Protein AF-A0A1N7MZX7-F1 (afdb_monomer_lite)

Radius of gyration: 22.66 Å; chains: 1; bounding box: 54×64×47 Å

pLDDT: mean 81.97, std 23.62, range [27.03, 98.56]

Sequence (224 aa):
MIFNLLKIRLFYECRGIAMVRSVTSNGRKVMWRCLNVVCLSIYINMISAVNILFNELKHHRASILRLAQQATEASVAGSVKVLGNSQMDVYYGLLDVPVLFEEVVAQLPVNSERDYLHWLAEGEGYRKIILSDASQWILLRGIEPGQYVHLHPARYSPHSMRMKATTLKTAIACLVCLPGVAAPSLEQLNAIRNTLLDLSPVKDIAQCHHLWKVIDLLRKEVGC

Structure (mmCIF, N/CA/C/O backbone):
data_AF-A0A1N7MZX7-F1
#
_entry.id   AF-A0A1N7MZX7-F1
#
loop_
_atom_site.group_PDB
_atom_site.id
_atom_site.type_symbol
_atom_site.label_atom_id
_atom_site.label_alt_id
_atom_site.label_comp_id
_atom_site.label_asym_id
_atom_site.label_entity_id
_atom_site.label_seq_id
_atom_site.pdbx_PDB_ins_code
_atom_site.Cartn_x
_atom_site.Cartn_y
_atom_site.Cartn_z
_atom_site.occupancy
_atom_site.B_iso_or_equiv
_atom_site.auth_seq_id
_atom_site.auth_comp_id
_atom_site.auth_asym_id
_atom_site.auth_atom_id
_atom_site.pdbx_PDB_model_num
ATOM 1 N N . MET A 1 1 ? 32.573 -49.760 -6.433 1.00 36.44 1 MET A N 1
ATOM 2 C CA . MET A 1 1 ? 32.590 -48.814 -5.295 1.00 36.44 1 MET A CA 1
ATOM 3 C C . MET A 1 1 ? 31.166 -48.301 -5.129 1.00 36.44 1 MET A C 1
ATOM 5 O O . MET A 1 1 ? 30.611 -47.792 -6.090 1.00 36.44 1 MET A O 1
ATOM 9 N N . ILE A 1 2 ? 30.535 -48.600 -3.998 1.00 30.47 2 ILE A N 1
ATOM 10 C CA . ILE A 1 2 ? 29.086 -48.535 -3.754 1.00 30.47 2 ILE A CA 1
ATOM 11 C C . ILE A 1 2 ? 28.808 -47.510 -2.624 1.00 30.47 2 ILE A C 1
ATOM 13 O O . ILE A 1 2 ? 29.585 -47.469 -1.674 1.00 30.47 2 ILE A O 1
ATOM 17 N N . PHE A 1 3 ? 27.681 -46.775 -2.736 1.00 28.12 3 PHE A N 1
ATOM 18 C CA . PHE A 1 3 ? 27.036 -45.807 -1.802 1.00 28.12 3 PHE A CA 1
ATOM 19 C C . PHE A 1 3 ? 27.764 -44.453 -1.581 1.00 28.12 3 PHE A C 1
ATOM 21 O O . PHE A 1 3 ? 28.975 -44.416 -1.448 1.00 28.12 3 PHE A O 1
ATOM 28 N N . ASN A 1 4 ? 27.128 -43.269 -1.547 1.00 27.03 4 ASN A N 1
ATOM 29 C CA . ASN A 1 4 ? 25.802 -42.886 -1.041 1.00 27.03 4 ASN A CA 1
ATOM 30 C C . ASN A 1 4 ? 25.246 -41.623 -1.747 1.00 27.03 4 ASN A C 1
ATOM 32 O O . ASN A 1 4 ? 25.887 -40.575 -1.739 1.00 27.03 4 ASN A O 1
ATOM 36 N N . LEU A 1 5 ? 24.007 -41.691 -2.246 1.00 31.97 5 LEU A N 1
ATOM 37 C CA . LEU A 1 5 ? 23.155 -40.524 -2.505 1.00 31.97 5 LEU A CA 1
ATOM 38 C C . LEU A 1 5 ? 22.351 -40.243 -1.231 1.00 31.97 5 LEU A C 1
ATOM 40 O O . LEU A 1 5 ? 21.491 -41.037 -0.845 1.00 31.97 5 LEU A O 1
ATOM 44 N N . LEU A 1 6 ? 22.624 -39.118 -0.574 1.00 29.80 6 LEU A N 1
ATOM 45 C CA . LEU A 1 6 ? 21.839 -38.656 0.565 1.00 29.80 6 LEU A CA 1
ATOM 46 C C . LEU A 1 6 ? 20.485 -38.132 0.049 1.00 29.80 6 LEU A C 1
ATOM 48 O O . LEU A 1 6 ? 20.382 -37.003 -0.424 1.00 29.80 6 LEU A O 1
ATOM 52 N N . LYS A 1 7 ? 19.431 -38.957 0.107 1.00 30.20 7 LYS A N 1
ATOM 53 C CA . LYS A 1 7 ? 18.051 -38.499 -0.118 1.00 30.20 7 LYS A CA 1
ATOM 54 C C . LYS A 1 7 ? 17.597 -37.677 1.088 1.00 30.20 7 LYS A C 1
ATOM 56 O O . LYS A 1 7 ? 17.258 -38.236 2.128 1.00 30.20 7 LYS A O 1
ATOM 61 N N . ILE A 1 8 ? 17.558 -36.357 0.936 1.00 35.09 8 ILE A N 1
ATOM 62 C CA . ILE A 1 8 ? 16.887 -35.458 1.879 1.00 35.09 8 ILE A CA 1
ATOM 63 C C . ILE A 1 8 ? 15.413 -35.386 1.467 1.00 35.09 8 ILE A C 1
ATOM 65 O O . ILE A 1 8 ? 15.088 -34.926 0.376 1.00 35.09 8 ILE A O 1
ATOM 69 N N . ARG A 1 9 ? 14.514 -35.874 2.327 1.00 30.95 9 ARG A N 1
ATOM 70 C CA . ARG A 1 9 ? 13.060 -35.708 2.187 1.00 30.95 9 ARG A CA 1
ATOM 71 C C . ARG A 1 9 ? 12.638 -34.610 3.162 1.00 30.95 9 ARG A C 1
ATOM 73 O O . ARG A 1 9 ? 12.728 -34.811 4.370 1.00 30.95 9 ARG A O 1
ATOM 80 N N . LEU A 1 10 ? 12.233 -33.452 2.648 1.00 33.34 10 LEU A N 1
ATOM 81 C CA . LEU A 1 10 ? 11.638 -32.388 3.456 1.00 33.34 10 LEU A CA 1
ATOM 82 C C . LEU A 1 10 ? 10.153 -32.705 3.658 1.00 33.34 10 LEU A C 1
ATOM 84 O O . LEU A 1 10 ? 9.430 -32.926 2.689 1.00 33.34 10 LEU A O 1
ATOM 88 N N . PHE A 1 11 ? 9.719 -32.756 4.914 1.00 32.09 11 PHE A N 1
ATOM 89 C CA . PHE A 1 11 ? 8.307 -32.769 5.290 1.00 32.09 11 PHE A CA 1
ATOM 90 C C . PHE A 1 11 ? 7.914 -31.346 5.689 1.00 32.09 11 PHE A C 1
ATOM 92 O O . PHE A 1 11 ? 8.568 -30.746 6.542 1.00 32.09 11 PHE A O 1
ATOM 99 N N . TYR A 1 12 ? 6.859 -30.817 5.073 1.00 29.45 12 TYR A N 1
ATOM 100 C CA . TYR A 1 12 ? 6.234 -29.562 5.474 1.00 29.45 12 TYR A CA 1
ATOM 101 C C . TYR A 1 12 ? 4.940 -29.891 6.216 1.00 29.45 12 TYR A C 1
ATOM 103 O O . TYR A 1 12 ? 3.977 -30.343 5.605 1.00 29.45 12 TYR A O 1
ATOM 111 N N . GLU A 1 13 ? 4.916 -29.661 7.527 1.00 31.33 13 GLU A N 1
ATOM 112 C CA . GLU A 1 13 ? 3.674 -29.533 8.289 1.00 31.33 13 GLU A CA 1
ATOM 113 C C . GLU A 1 13 ? 3.509 -28.069 8.706 1.00 31.33 13 GLU A C 1
ATOM 115 O O . GLU A 1 13 ? 4.435 -27.430 9.217 1.00 31.33 13 GLU A O 1
ATOM 120 N N . CYS A 1 14 ? 2.317 -27.523 8.453 1.00 36.03 14 CYS A N 1
ATOM 121 C CA . CYS A 1 14 ? 1.905 -26.178 8.836 1.00 36.03 14 CYS A CA 1
ATOM 122 C C . CYS A 1 14 ? 1.897 -26.026 10.362 1.00 36.03 14 CYS A C 1
ATOM 124 O O . CYS A 1 14 ? 0.864 -26.209 10.996 1.00 36.03 14 CYS A O 1
ATOM 126 N N . ARG A 1 15 ? 3.058 -25.695 10.935 1.00 39.94 15 ARG A N 1
ATOM 127 C CA . ARG A 1 15 ? 3.277 -25.018 12.228 1.00 39.94 15 ARG A CA 1
ATOM 128 C C . ARG A 1 15 ? 4.771 -24.688 12.370 1.00 39.94 15 ARG A C 1
ATOM 130 O O . ARG A 1 15 ? 5.473 -25.217 13.218 1.00 39.94 15 ARG A O 1
ATOM 137 N N . GLY A 1 16 ? 5.264 -23.816 11.492 1.00 42.00 16 GLY A N 1
ATOM 138 C CA . GLY A 1 16 ? 6.380 -22.897 11.766 1.00 42.00 16 GLY A CA 1
ATOM 139 C C . GLY A 1 16 ? 7.758 -23.426 12.196 1.00 42.00 16 GLY A C 1
ATOM 140 O O . GLY A 1 16 ? 8.590 -22.593 12.537 1.00 42.00 16 GLY A O 1
ATOM 141 N N . ILE A 1 17 ? 8.051 -24.732 12.197 1.00 40.78 17 ILE A N 1
ATOM 142 C CA . ILE A 1 17 ? 9.392 -25.254 12.523 1.00 40.78 17 ILE A CA 1
ATOM 143 C C . ILE A 1 17 ? 9.702 -26.467 11.638 1.00 40.78 17 ILE A C 1
ATOM 145 O O . ILE A 1 17 ? 9.146 -27.545 11.828 1.00 40.78 17 ILE A O 1
ATOM 149 N N . ALA A 1 18 ? 10.631 -26.316 10.691 1.00 43.81 18 ALA A N 1
ATOM 150 C CA . ALA A 1 18 ? 11.211 -27.452 9.981 1.00 43.81 18 ALA A CA 1
ATOM 151 C C . ALA A 1 18 ? 12.360 -28.033 10.819 1.00 43.81 18 ALA A C 1
ATOM 153 O O . ALA A 1 18 ? 13.386 -27.380 11.014 1.00 43.81 18 ALA A O 1
ATOM 154 N N . MET A 1 19 ? 12.200 -29.258 11.324 1.00 38.69 19 MET A N 1
ATOM 155 C CA . MET A 1 19 ? 13.283 -29.975 12.000 1.00 38.69 19 MET A CA 1
ATOM 156 C C . MET A 1 19 ? 13.974 -30.932 11.027 1.00 38.69 19 MET A C 1
ATOM 158 O O . MET A 1 19 ? 13.359 -31.865 10.516 1.00 38.69 19 MET A O 1
ATOM 162 N N . VAL A 1 20 ? 15.271 -30.728 10.788 1.00 44.59 20 VAL A N 1
ATOM 163 C CA . VAL A 1 20 ? 16.092 -31.659 10.002 1.00 44.59 20 VAL A CA 1
ATOM 164 C C . VAL A 1 20 ? 16.753 -32.657 10.946 1.00 44.59 20 VAL A C 1
ATOM 166 O O . VAL A 1 20 ? 17.465 -32.281 11.875 1.00 44.59 20 VAL A O 1
ATOM 169 N N . ARG A 1 21 ? 16.535 -33.949 10.694 1.00 41.94 21 ARG A N 1
ATOM 170 C CA . ARG A 1 21 ? 17.157 -35.043 11.443 1.00 41.94 21 ARG A CA 1
ATOM 171 C C . ARG A 1 21 ? 18.440 -35.458 10.726 1.00 41.94 21 ARG A C 1
ATOM 173 O O . ARG A 1 21 ? 18.366 -36.092 9.678 1.00 41.94 21 ARG A O 1
ATOM 180 N N . SER A 1 22 ? 19.611 -35.124 11.266 1.00 47.62 22 SER A N 1
ATOM 181 C CA . SER A 1 22 ? 20.852 -35.778 10.836 1.00 47.62 22 SER A CA 1
ATOM 182 C C . SER A 1 22 ? 21.074 -37.033 11.680 1.00 47.62 22 SER A C 1
ATOM 184 O O . SER A 1 22 ? 20.974 -37.011 12.907 1.00 47.62 22 SER A O 1
ATOM 186 N N . VAL A 1 23 ? 21.318 -38.158 11.012 1.00 43.97 23 VAL A N 1
ATOM 187 C CA . VAL A 1 23 ? 21.681 -39.424 11.655 1.00 43.97 23 VAL A CA 1
ATOM 188 C C . VAL A 1 23 ? 23.178 -39.598 11.458 1.00 43.97 23 VAL A C 1
ATOM 190 O O . VAL A 1 23 ? 23.640 -39.700 10.325 1.00 43.97 23 VAL A O 1
ATOM 193 N N . THR A 1 24 ? 23.945 -39.613 12.545 1.00 49.38 24 THR A N 1
ATOM 194 C CA . THR A 1 24 ? 25.340 -40.066 12.508 1.00 49.38 24 THR A CA 1
ATOM 195 C C . THR A 1 24 ? 25.395 -41.538 12.907 1.00 49.38 24 THR A C 1
ATOM 197 O O . THR A 1 24 ? 24.627 -42.002 13.750 1.00 49.38 24 THR A O 1
ATOM 200 N N . SER A 1 25 ? 26.295 -42.296 12.286 1.00 46.47 25 SER A N 1
ATOM 201 C CA . SER A 1 25 ? 26.350 -43.762 12.363 1.00 46.47 25 SER A CA 1
ATOM 202 C C . SER A 1 25 ? 26.799 -44.344 13.713 1.00 46.47 25 SER A C 1
ATOM 204 O O . SER A 1 25 ? 26.865 -45.559 13.834 1.00 46.47 25 SER A O 1
ATOM 206 N N . ASN A 1 26 ? 27.088 -43.525 14.735 1.00 48.75 26 ASN A N 1
ATOM 207 C CA . ASN A 1 26 ? 27.760 -43.970 15.969 1.00 48.75 26 ASN A CA 1
ATOM 208 C C . ASN A 1 26 ? 26.998 -43.684 17.282 1.00 48.75 26 ASN A C 1
ATOM 210 O O . ASN A 1 26 ? 27.609 -43.473 18.329 1.00 48.75 26 ASN A O 1
ATOM 214 N N . GLY A 1 27 ? 25.662 -43.711 17.265 1.00 47.62 27 GLY A N 1
ATOM 215 C CA . GLY A 1 27 ? 24.866 -44.000 18.471 1.00 47.62 27 GLY A CA 1
ATOM 216 C C . GLY A 1 27 ? 25.013 -43.055 19.679 1.00 47.62 27 GLY A C 1
ATOM 217 O O . GLY A 1 27 ? 24.770 -43.486 20.804 1.00 47.62 27 GLY A O 1
ATOM 218 N N . ARG A 1 28 ? 25.375 -41.774 19.502 1.00 44.78 28 ARG A N 1
ATOM 219 C CA . ARG A 1 28 ? 25.369 -40.776 20.596 1.00 44.78 28 ARG A CA 1
ATOM 220 C C . ARG A 1 28 ? 24.475 -39.573 20.285 1.00 44.78 28 ARG A C 1
ATOM 222 O O . ARG A 1 28 ? 24.400 -39.133 19.145 1.00 44.78 28 ARG A O 1
ATOM 229 N N . LYS A 1 29 ? 23.806 -39.099 21.349 1.00 38.50 29 LYS A N 1
ATOM 230 C CA . LYS A 1 29 ? 22.842 -37.984 21.493 1.00 38.50 29 LYS A CA 1
ATOM 231 C C . LYS A 1 29 ? 22.589 -37.110 20.251 1.00 38.50 29 LYS A C 1
ATOM 233 O O . LYS A 1 29 ? 23.460 -36.382 19.789 1.00 38.50 29 LYS A O 1
ATOM 238 N N . VAL A 1 30 ? 21.323 -37.105 19.823 1.00 43.41 30 VAL A N 1
ATOM 239 C CA . VAL A 1 30 ? 20.756 -36.204 18.809 1.00 43.41 30 VAL A CA 1
ATOM 240 C C . VAL A 1 30 ? 20.669 -34.789 19.384 1.00 43.41 30 VAL A C 1
ATOM 242 O O . VAL A 1 30 ? 19.945 -34.551 20.348 1.00 43.41 30 VAL A O 1
ATOM 245 N N . MET A 1 31 ? 21.414 -33.852 18.800 1.00 37.56 31 MET A N 1
ATOM 246 C CA . MET A 1 31 ? 21.296 -32.425 19.094 1.00 37.56 31 MET A CA 1
ATOM 247 C C . MET A 1 31 ? 20.317 -31.806 18.096 1.00 37.56 31 MET A C 1
ATOM 249 O O . MET A 1 31 ? 20.606 -31.733 16.903 1.00 37.56 31 MET A O 1
ATOM 253 N N . TRP A 1 32 ? 19.163 -31.353 18.579 1.00 40.94 32 TRP A N 1
ATOM 254 C CA . TRP A 1 32 ? 18.253 -30.529 17.789 1.00 40.94 32 TRP A CA 1
ATOM 255 C C . TRP A 1 32 ? 18.857 -29.127 17.681 1.00 40.94 32 TRP A C 1
ATOM 257 O O . TRP A 1 32 ? 18.984 -28.425 18.683 1.00 40.94 32 TRP A O 1
ATOM 267 N N . ARG A 1 33 ? 19.277 -28.721 16.481 1.00 42.41 33 ARG A N 1
ATOM 268 C CA . ARG A 1 33 ? 19.655 -27.331 16.205 1.00 42.41 33 ARG A CA 1
ATOM 269 C C . ARG A 1 33 ? 18.478 -26.631 15.536 1.00 42.41 33 ARG A C 1
ATOM 271 O O . ARG A 1 33 ? 18.098 -26.995 14.427 1.00 42.41 33 ARG A O 1
ATOM 278 N N . CYS A 1 34 ? 17.935 -25.610 16.194 1.00 38.94 34 CYS A N 1
ATOM 279 C CA . CYS A 1 34 ? 17.052 -24.644 15.552 1.00 38.94 34 CYS A CA 1
ATOM 280 C C . CYS A 1 34 ? 17.860 -23.855 14.515 1.00 38.94 34 CYS A C 1
ATOM 282 O O . CYS A 1 34 ? 18.618 -22.954 14.868 1.00 38.94 34 CYS A O 1
ATOM 284 N N . LEU A 1 35 ? 17.700 -24.185 13.235 1.00 40.81 35 LEU A N 1
ATOM 285 C CA . LEU A 1 35 ? 18.103 -23.319 12.126 1.00 40.81 35 LEU A CA 1
ATOM 286 C C . LEU A 1 35 ? 17.031 -22.239 11.946 1.00 40.81 35 LEU A C 1
ATOM 288 O O . LEU A 1 35 ? 16.258 -22.257 10.996 1.00 40.81 35 LEU A O 1
ATOM 292 N N . ASN A 1 36 ? 16.965 -21.299 12.885 1.00 51.16 36 ASN A N 1
ATOM 293 C CA . ASN A 1 36 ? 16.304 -20.025 12.634 1.00 51.16 36 ASN A CA 1
ATOM 294 C C . ASN A 1 36 ? 17.359 -19.049 12.109 1.00 51.16 36 ASN A C 1
ATOM 296 O O . ASN A 1 36 ? 18.475 -19.038 12.617 1.00 51.16 36 ASN A O 1
ATOM 300 N N . VAL A 1 37 ? 16.975 -18.240 11.115 1.00 45.12 37 VAL A N 1
ATOM 301 C CA . VAL A 1 37 ? 17.664 -17.055 10.544 1.00 45.12 37 VAL A CA 1
ATOM 302 C C . VAL A 1 37 ? 18.165 -17.185 9.092 1.00 45.12 37 VAL A C 1
ATOM 304 O O . VAL A 1 37 ? 18.085 -16.200 8.363 1.00 45.12 37 VAL A O 1
ATOM 307 N N . VAL A 1 38 ? 18.561 -18.355 8.574 1.00 41.88 38 VAL A N 1
ATOM 308 C CA . VAL A 1 38 ? 19.157 -18.396 7.210 1.00 41.88 38 VAL A CA 1
ATOM 309 C C . VAL A 1 38 ? 18.112 -18.352 6.078 1.00 41.88 38 VAL A C 1
ATOM 311 O O . VAL A 1 38 ? 18.336 -17.703 5.062 1.00 41.88 38 VAL A O 1
ATOM 314 N N . CYS A 1 39 ? 16.930 -18.955 6.254 1.00 39.31 39 CYS A N 1
ATOM 315 C CA . CYS A 1 39 ? 15.918 -19.014 5.184 1.00 39.31 39 CYS A CA 1
ATOM 316 C C . CYS A 1 39 ? 15.217 -17.660 4.935 1.00 39.31 39 CYS A C 1
ATOM 318 O O . CYS A 1 39 ? 14.953 -17.300 3.791 1.00 39.31 39 CYS A O 1
ATOM 320 N N . LEU A 1 40 ? 14.991 -16.860 5.988 1.00 36.03 40 LEU A N 1
ATOM 321 C CA . LEU A 1 40 ? 14.401 -15.519 5.854 1.00 36.03 40 LEU A CA 1
ATOM 322 C C . LEU A 1 40 ? 15.370 -14.536 5.177 1.00 36.03 40 LEU A C 1
ATOM 324 O O . LEU A 1 40 ? 14.956 -13.734 4.349 1.00 36.03 40 LEU A O 1
ATOM 328 N N . SER A 1 41 ? 16.665 -14.623 5.500 1.00 31.38 41 SER A N 1
ATOM 329 C CA . SER A 1 41 ? 17.705 -13.768 4.914 1.00 31.38 41 SER A CA 1
ATOM 330 C C . SER A 1 41 ? 17.915 -14.037 3.420 1.00 31.38 41 SER A C 1
ATOM 332 O O . SER A 1 41 ? 18.167 -13.095 2.673 1.00 31.38 41 SER A O 1
ATOM 334 N N . ILE A 1 42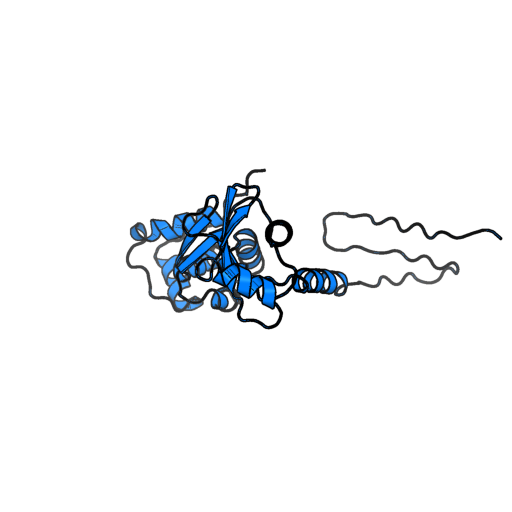 ? 17.762 -15.285 2.963 1.00 39.88 42 ILE A N 1
ATOM 335 C CA . ILE A 1 42 ? 17.848 -15.630 1.536 1.00 39.88 42 ILE A CA 1
ATOM 336 C C . ILE A 1 42 ? 16.613 -15.120 0.777 1.00 39.88 42 ILE A C 1
ATOM 338 O O . ILE A 1 42 ? 16.772 -14.537 -0.289 1.00 39.88 42 ILE A O 1
ATOM 342 N N . TYR A 1 43 ? 15.405 -15.240 1.341 1.00 42.50 43 TYR A N 1
ATOM 343 C CA . TYR A 1 43 ? 14.176 -14.730 0.708 1.00 42.50 43 TYR A CA 1
ATOM 344 C C . TYR A 1 43 ? 14.135 -13.191 0.638 1.00 42.50 43 TYR A C 1
ATOM 346 O O . TYR A 1 43 ? 13.724 -12.626 -0.372 1.00 42.50 43 TYR A O 1
ATOM 354 N N . ILE A 1 44 ? 14.625 -12.504 1.677 1.00 44.31 44 ILE A N 1
ATOM 355 C CA . ILE A 1 44 ? 14.758 -11.037 1.696 1.00 44.31 44 ILE A CA 1
ATOM 356 C C . ILE A 1 44 ? 15.841 -10.567 0.703 1.00 44.31 44 ILE A C 1
ATOM 358 O O . ILE A 1 44 ? 15.642 -9.570 0.013 1.00 44.31 44 ILE A O 1
ATOM 362 N N . ASN A 1 45 ? 16.950 -11.306 0.559 1.00 39.38 45 ASN A N 1
ATOM 363 C CA . ASN A 1 45 ? 17.989 -10.988 -0.432 1.00 39.38 45 ASN A CA 1
ATOM 364 C C . ASN A 1 45 ? 17.578 -11.303 -1.882 1.00 39.38 45 ASN A C 1
ATOM 366 O O . ASN A 1 45 ? 18.057 -10.634 -2.791 1.00 39.38 45 ASN A O 1
ATOM 370 N N . MET A 1 46 ? 16.688 -12.273 -2.126 1.00 43.16 46 MET A N 1
ATOM 371 C CA . MET A 1 46 ? 16.226 -12.585 -3.488 1.00 43.16 46 MET A CA 1
ATOM 372 C C . MET A 1 46 ? 15.267 -11.518 -4.037 1.00 43.16 46 MET A C 1
ATOM 374 O O . MET A 1 46 ? 15.319 -11.209 -5.221 1.00 43.16 46 MET A O 1
ATOM 378 N N . ILE A 1 47 ? 14.456 -10.890 -3.177 1.00 46.75 47 ILE A N 1
ATOM 379 C CA . ILE A 1 47 ? 13.573 -9.772 -3.564 1.00 46.75 47 ILE A CA 1
ATOM 380 C C . ILE A 1 47 ? 14.376 -8.466 -3.737 1.00 46.75 47 ILE A C 1
ATOM 382 O O . ILE A 1 47 ? 14.049 -7.648 -4.592 1.00 46.75 47 ILE A O 1
ATOM 386 N N . SER A 1 48 ? 15.490 -8.311 -3.011 1.00 47.09 48 SER A N 1
ATOM 387 C CA . SER A 1 48 ? 16.462 -7.217 -3.193 1.00 47.09 48 SER A CA 1
ATOM 388 C C . SER A 1 48 ? 17.236 -7.276 -4.521 1.00 47.09 48 SER A C 1
ATOM 390 O O . SER A 1 48 ? 17.932 -6.317 -4.850 1.00 47.09 48 SER A O 1
ATOM 392 N N . ALA A 1 49 ? 17.165 -8.385 -5.265 1.00 54.88 49 ALA A N 1
ATOM 393 C CA . ALA A 1 49 ? 17.852 -8.534 -6.549 1.00 54.88 49 ALA A CA 1
ATOM 394 C C . ALA A 1 49 ? 17.069 -7.927 -7.727 1.00 54.88 49 ALA A C 1
ATOM 396 O O . ALA A 1 49 ? 17.593 -7.850 -8.838 1.00 54.88 49 ALA A O 1
ATOM 397 N N . VAL A 1 50 ? 15.825 -7.497 -7.496 1.00 73.88 50 VAL A N 1
ATOM 398 C CA . VAL A 1 50 ? 15.005 -6.844 -8.511 1.00 73.88 50 VAL A CA 1
ATOM 399 C C . VAL A 1 50 ? 15.246 -5.338 -8.440 1.00 73.88 50 VAL A C 1
ATOM 401 O O . VAL A 1 50 ? 15.176 -4.730 -7.375 1.00 73.88 50 VAL A O 1
ATOM 404 N N . ASN A 1 51 ? 15.498 -4.722 -9.591 1.00 92.00 51 ASN A N 1
ATOM 405 C CA . ASN A 1 51 ? 15.712 -3.283 -9.795 1.00 92.00 51 ASN A CA 1
ATOM 406 C C . ASN A 1 51 ? 14.477 -2.401 -9.485 1.00 92.00 51 ASN A C 1
ATOM 408 O O . ASN A 1 51 ? 14.389 -1.271 -9.970 1.00 92.00 51 ASN A O 1
ATOM 412 N N . ILE A 1 52 ? 13.527 -2.897 -8.689 1.00 95.31 52 ILE A N 1
ATOM 413 C CA . ILE A 1 52 ? 12.254 -2.260 -8.368 1.00 95.31 52 ILE A CA 1
ATOM 414 C C . ILE A 1 52 ? 12.325 -1.579 -7.000 1.00 95.31 52 ILE A C 1
ATOM 416 O O . ILE A 1 52 ? 12.642 -2.194 -5.982 1.00 95.31 52 ILE A O 1
ATOM 420 N N . LEU A 1 53 ? 11.953 -0.302 -6.978 1.00 96.00 53 LEU A N 1
ATOM 421 C CA . LEU A 1 53 ? 11.626 0.455 -5.780 1.00 96.00 53 LEU A CA 1
ATOM 422 C C . LEU A 1 53 ? 10.112 0.361 -5.560 1.00 96.00 53 LEU A C 1
ATOM 424 O O . LEU A 1 53 ? 9.332 0.902 -6.344 1.00 96.00 53 LEU A O 1
ATOM 428 N N . PHE A 1 54 ? 9.685 -0.311 -4.492 1.00 95.88 54 PHE A N 1
ATOM 429 C CA . PHE A 1 54 ? 8.269 -0.482 -4.170 1.00 95.88 54 PHE A CA 1
ATOM 430 C C . PHE A 1 54 ? 8.024 -0.384 -2.666 1.00 95.88 54 PHE A C 1
ATOM 432 O O . PHE A 1 54 ? 8.641 -1.087 -1.868 1.00 95.88 54 PHE A O 1
ATOM 439 N N . ASN A 1 55 ? 7.091 0.479 -2.262 1.00 94.94 55 ASN A N 1
ATOM 440 C CA . ASN A 1 55 ? 6.671 0.573 -0.868 1.00 94.94 55 ASN A CA 1
ATOM 441 C C . ASN A 1 55 ? 5.415 -0.272 -0.641 1.00 94.94 55 ASN A C 1
ATOM 443 O O . ASN A 1 55 ? 4.290 0.215 -0.784 1.00 94.94 55 ASN A O 1
ATOM 447 N N . GLU A 1 56 ? 5.617 -1.529 -0.251 1.00 95.56 56 GLU A N 1
ATOM 448 C CA . GLU A 1 56 ? 4.525 -2.474 -0.006 1.00 95.56 56 GLU A CA 1
ATOM 449 C C . GLU A 1 56 ? 3.497 -1.948 1.000 1.00 95.56 56 GLU A C 1
ATOM 451 O O . GLU A 1 56 ? 2.295 -2.100 0.800 1.00 95.56 56 GLU A O 1
ATOM 456 N N . LEU A 1 57 ? 3.943 -1.280 2.066 1.00 95.31 57 LEU A N 1
ATOM 457 C CA . LEU A 1 57 ? 3.041 -0.776 3.101 1.00 95.31 57 LEU A CA 1
ATOM 458 C C . LEU A 1 57 ? 2.155 0.370 2.603 1.00 95.31 57 LEU A C 1
ATOM 460 O O . LEU A 1 57 ? 1.089 0.602 3.166 1.00 95.31 57 LEU A O 1
ATOM 464 N N . LYS A 1 58 ? 2.558 1.071 1.540 1.00 95.56 58 LYS A N 1
ATOM 465 C CA . LYS A 1 58 ? 1.730 2.103 0.905 1.00 95.56 58 LYS A CA 1
ATOM 466 C C . LYS A 1 58 ? 0.805 1.557 -0.175 1.00 95.56 58 LYS A C 1
ATOM 468 O O . LYS A 1 58 ? -0.203 2.193 -0.468 1.00 95.56 58 LYS A O 1
ATOM 473 N N . HIS A 1 59 ? 1.155 0.431 -0.790 1.00 97.00 59 HIS A N 1
ATOM 474 C CA . HIS A 1 59 ? 0.563 0.047 -2.069 1.00 97.00 59 HIS A CA 1
ATOM 475 C C . HIS A 1 59 ? 0.022 -1.372 -2.128 1.00 97.00 59 HIS A C 1
ATOM 477 O O . HIS A 1 59 ? -0.718 -1.660 -3.056 1.00 97.00 59 HIS A O 1
ATOM 483 N N . HIS A 1 60 ? 0.324 -2.245 -1.170 1.00 97.31 60 HIS A N 1
ATOM 484 C CA . HIS A 1 60 ? -0.053 -3.651 -1.234 1.00 97.31 60 HIS A CA 1
ATOM 485 C C . HIS A 1 60 ? -0.869 -4.072 -0.010 1.00 97.31 60 HIS A C 1
ATOM 487 O O . HIS A 1 60 ? -0.377 -4.133 1.122 1.00 97.31 60 HIS A O 1
ATOM 493 N N . ARG A 1 61 ? -2.144 -4.396 -0.239 1.00 96.69 61 ARG A N 1
ATOM 494 C CA . ARG A 1 61 ? -3.101 -4.733 0.818 1.00 96.69 61 ARG A CA 1
ATOM 495 C C . ARG A 1 61 ? -2.640 -5.889 1.703 1.00 96.69 61 ARG A C 1
ATOM 497 O O . ARG A 1 61 ? -2.766 -5.786 2.922 1.00 96.69 61 ARG A O 1
ATOM 504 N N . ALA A 1 62 ? -2.123 -6.977 1.130 1.00 95.19 62 ALA A N 1
ATOM 505 C CA . ALA A 1 62 ? -1.727 -8.136 1.933 1.00 95.19 62 ALA A CA 1
ATOM 506 C C . ALA A 1 62 ? -0.557 -7.803 2.877 1.00 95.19 62 ALA A C 1
ATOM 508 O O . ALA A 1 62 ? -0.503 -8.303 3.999 1.00 95.19 62 ALA A O 1
ATOM 509 N N . SER A 1 63 ? 0.341 -6.906 2.461 1.00 95.81 63 SER A N 1
ATOM 510 C CA . SER A 1 63 ? 1.466 -6.451 3.285 1.00 95.81 63 SER A CA 1
ATOM 511 C C . SER A 1 63 ? 0.990 -5.540 4.419 1.00 95.81 63 SER A C 1
ATOM 513 O O . SER A 1 63 ? 1.419 -5.701 5.561 1.00 95.81 63 SER A O 1
ATOM 515 N N . ILE A 1 64 ? 0.029 -4.653 4.140 1.00 97.00 64 ILE A N 1
ATOM 516 C CA . ILE A 1 64 ? -0.652 -3.844 5.163 1.00 97.00 64 ILE A CA 1
ATOM 517 C C . ILE A 1 64 ? -1.356 -4.736 6.194 1.00 97.00 64 ILE A C 1
ATOM 519 O O . ILE A 1 64 ? -1.256 -4.502 7.398 1.00 97.00 64 ILE A O 1
ATOM 523 N N . LEU A 1 65 ? -2.057 -5.770 5.731 1.00 95.12 65 LEU A N 1
ATOM 524 C CA . LEU A 1 65 ? -2.731 -6.726 6.603 1.00 95.12 65 LEU A CA 1
ATOM 525 C C . LEU A 1 65 ? -1.760 -7.495 7.491 1.00 95.12 65 LEU A C 1
ATOM 527 O O . LEU A 1 65 ? -1.997 -7.620 8.689 1.00 95.12 65 LEU A O 1
ATOM 531 N N . ARG A 1 66 ? -0.655 -7.973 6.916 1.00 95.00 66 ARG A N 1
ATOM 532 C CA . ARG A 1 66 ? 0.399 -8.656 7.666 1.00 95.00 66 ARG A CA 1
ATOM 533 C C . ARG A 1 66 ? 0.967 -7.753 8.760 1.00 95.00 66 ARG A C 1
ATOM 535 O O . ARG A 1 66 ? 1.134 -8.212 9.885 1.00 95.00 66 ARG A O 1
ATOM 542 N N . LEU A 1 67 ? 1.183 -6.468 8.461 1.00 95.31 67 LEU A N 1
ATOM 543 C CA . LEU A 1 67 ? 1.575 -5.479 9.467 1.00 95.31 67 LEU A CA 1
ATOM 544 C C . LEU A 1 67 ? 0.525 -5.372 10.577 1.00 95.31 67 LEU A C 1
ATOM 546 O O . LEU A 1 67 ? 0.889 -5.437 11.745 1.00 95.31 67 LEU A O 1
ATOM 550 N N . ALA A 1 68 ? -0.761 -5.252 10.239 1.00 95.12 68 ALA A N 1
ATOM 551 C CA . ALA A 1 68 ? -1.829 -5.169 11.239 1.00 95.12 68 ALA A CA 1
ATOM 552 C C . ALA A 1 68 ? -1.928 -6.435 12.112 1.00 95.12 68 ALA A C 1
ATOM 554 O O . ALA A 1 68 ? -2.211 -6.337 13.298 1.00 95.12 68 ALA A O 1
ATOM 555 N N . GLN A 1 69 ? -1.661 -7.618 11.554 1.00 93.81 69 GLN A N 1
ATOM 556 C CA . GLN A 1 69 ? -1.674 -8.889 12.289 1.00 93.81 69 GLN A CA 1
ATOM 557 C C . GLN A 1 69 ? -0.460 -9.072 13.214 1.00 93.81 69 GLN A C 1
ATOM 559 O O . GLN A 1 69 ? -0.538 -9.816 14.187 1.00 93.81 69 GLN A O 1
ATOM 564 N N . GLN A 1 70 ? 0.670 -8.439 12.891 1.00 95.06 70 GLN A N 1
ATOM 565 C CA . GLN A 1 70 ? 1.923 -8.554 13.647 1.00 95.06 70 GLN A CA 1
ATOM 566 C C . GLN A 1 70 ? 2.131 -7.407 14.641 1.00 95.06 70 GLN A C 1
ATOM 568 O O . GLN A 1 70 ? 2.898 -7.546 15.594 1.00 95.06 70 GLN A O 1
ATOM 573 N N . ALA A 1 71 ? 1.490 -6.264 14.405 1.00 96.25 71 ALA A N 1
ATOM 574 C CA . ALA A 1 71 ? 1.570 -5.111 15.280 1.00 96.25 71 ALA A CA 1
ATOM 575 C C . ALA A 1 71 ? 0.815 -5.356 16.593 1.00 96.25 71 ALA A C 1
ATOM 577 O O . ALA A 1 71 ? -0.190 -6.061 16.651 1.00 96.25 71 ALA A O 1
ATOM 578 N N . THR A 1 72 ? 1.299 -4.718 17.650 1.00 96.81 72 THR A N 1
ATOM 579 C CA . THR A 1 72 ? 0.618 -4.621 18.938 1.00 96.81 72 THR A CA 1
ATOM 580 C C . THR A 1 72 ? 0.166 -3.183 19.139 1.00 96.81 72 THR A C 1
ATOM 582 O O . THR A 1 72 ? 0.634 -2.274 18.448 1.00 96.81 72 THR A O 1
ATOM 585 N N . GLU A 1 73 ? -0.705 -2.945 20.117 1.00 95.50 73 GLU A N 1
ATOM 586 C CA . GLU A 1 73 ? -1.092 -1.582 20.502 1.00 95.50 73 GLU A CA 1
ATOM 587 C C . GLU A 1 73 ? 0.135 -0.700 20.796 1.00 95.50 73 GLU A C 1
ATOM 589 O O . GLU A 1 73 ? 0.191 0.450 20.371 1.00 95.50 73 GLU A O 1
ATOM 594 N N . ALA A 1 74 ? 1.172 -1.267 21.421 1.00 96.12 74 ALA A N 1
ATOM 595 C CA . ALA A 1 74 ? 2.405 -0.548 21.729 1.00 96.12 74 ALA A CA 1
ATOM 596 C C . ALA A 1 74 ? 3.274 -0.231 20.494 1.00 96.12 74 ALA A C 1
ATOM 598 O O . ALA A 1 74 ? 4.023 0.744 20.514 1.00 96.12 74 ALA A O 1
ATOM 599 N N . SER A 1 75 ? 3.220 -1.040 19.428 1.00 97.00 75 SER A N 1
ATOM 600 C CA . SER A 1 75 ? 4.104 -0.878 18.262 1.00 97.00 75 SER A CA 1
ATOM 601 C C . SER A 1 75 ? 3.443 -0.200 17.061 1.00 97.00 75 SER A C 1
ATOM 603 O O . SER A 1 75 ? 4.144 0.411 16.248 1.00 97.00 75 SER A O 1
ATOM 605 N N . VAL A 1 76 ? 2.110 -0.250 16.953 1.00 97.25 76 VAL A N 1
ATOM 606 C CA . VAL A 1 76 ? 1.390 0.157 15.738 1.00 97.25 76 VAL A CA 1
ATOM 607 C C . VAL A 1 76 ? 1.650 1.610 15.341 1.00 97.25 76 VAL A C 1
ATOM 609 O O . VAL A 1 76 ? 1.841 1.880 14.156 1.00 97.25 76 VAL A O 1
ATOM 612 N N . ALA A 1 77 ? 1.751 2.536 16.301 1.00 96.81 77 ALA A N 1
ATOM 613 C CA . ALA A 1 77 ? 2.044 3.945 16.026 1.00 96.81 77 ALA A CA 1
ATOM 614 C C . ALA A 1 77 ? 3.376 4.127 15.276 1.00 96.81 77 ALA A C 1
ATOM 616 O O . ALA A 1 77 ? 3.451 4.858 14.283 1.00 96.81 77 ALA A O 1
ATOM 617 N N . GLY A 1 78 ? 4.417 3.411 15.712 1.00 96.44 78 GLY A N 1
ATOM 618 C CA . GLY A 1 78 ? 5.719 3.400 15.050 1.00 96.44 78 GLY A CA 1
ATOM 619 C C . GLY A 1 78 ? 5.652 2.736 13.675 1.00 96.44 78 GLY A C 1
ATOM 620 O O . GLY A 1 78 ? 6.139 3.300 12.692 1.00 96.44 78 GLY A O 1
ATOM 621 N N . SER A 1 79 ? 4.982 1.585 13.586 1.00 95.12 79 SER A N 1
ATOM 622 C CA . SER A 1 79 ? 4.861 0.801 12.351 1.00 95.12 79 SER A CA 1
ATOM 623 C C . SER A 1 79 ? 4.161 1.559 11.220 1.00 95.12 79 SER A C 1
ATOM 625 O O . SER A 1 79 ? 4.563 1.447 10.064 1.00 95.12 79 SER A O 1
ATOM 627 N N . VAL A 1 80 ? 3.146 2.375 11.525 1.00 96.50 80 VAL A N 1
ATOM 628 C CA . VAL A 1 80 ? 2.388 3.112 10.497 1.00 96.50 80 VAL A CA 1
ATOM 629 C C . VAL A 1 80 ? 3.004 4.467 10.124 1.00 96.50 80 VAL A C 1
ATOM 631 O O . VAL A 1 80 ? 2.514 5.137 9.208 1.00 96.50 80 VAL A O 1
ATOM 634 N N . LYS A 1 81 ? 4.097 4.894 10.775 1.00 93.81 81 LYS A N 1
ATOM 635 C CA . LYS A 1 81 ? 4.760 6.182 10.497 1.00 93.81 81 LYS A CA 1
ATOM 636 C C . LYS A 1 81 ? 5.265 6.280 9.052 1.00 93.81 81 LYS A C 1
ATOM 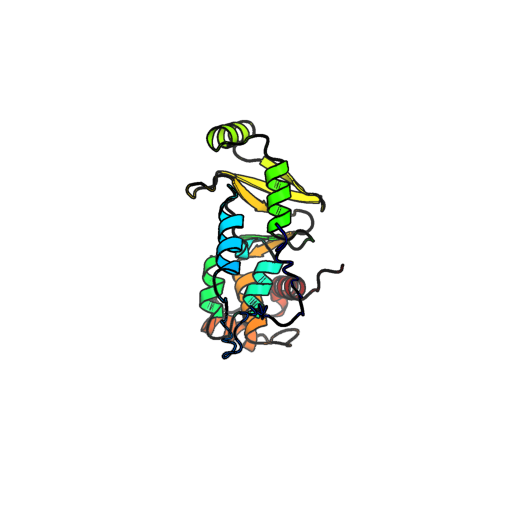638 O O . LYS A 1 81 ? 5.135 7.337 8.431 1.00 93.81 81 LYS A O 1
ATOM 643 N N . VAL A 1 82 ? 5.748 5.166 8.495 1.00 91.06 82 VAL A N 1
ATOM 644 C CA . VAL A 1 82 ? 6.276 5.043 7.118 1.00 91.06 82 VAL A CA 1
ATOM 645 C C . VAL A 1 82 ? 5.261 5.411 6.025 1.00 91.06 82 VAL A C 1
ATOM 647 O O . VAL A 1 82 ? 5.640 5.795 4.917 1.00 91.06 82 VAL A O 1
ATOM 650 N N . LEU A 1 83 ? 3.961 5.370 6.339 1.00 93.75 83 LEU A N 1
ATOM 651 C CA . LEU A 1 83 ? 2.894 5.762 5.417 1.00 93.75 83 LEU A CA 1
ATOM 652 C C . LEU A 1 83 ? 2.917 7.265 5.092 1.00 93.75 83 LEU A C 1
ATOM 654 O O . LEU A 1 83 ? 2.377 7.679 4.066 1.00 93.75 83 LEU A O 1
ATOM 658 N N . GLY A 1 84 ? 3.562 8.089 5.928 1.00 94.00 84 GLY A N 1
ATOM 659 C CA . GLY A 1 84 ? 3.581 9.542 5.760 1.00 94.00 84 GLY A CA 1
ATOM 660 C C . GLY A 1 84 ? 2.178 10.148 5.877 1.00 94.00 84 GLY A C 1
ATOM 661 O O . GLY A 1 84 ? 1.327 9.611 6.583 1.00 94.00 84 GLY A O 1
ATOM 662 N N . ASN A 1 85 ? 1.933 11.277 5.208 1.00 94.38 85 ASN A N 1
ATOM 663 C CA . ASN A 1 85 ? 0.644 11.989 5.267 1.00 94.38 85 ASN A CA 1
ATOM 664 C C . ASN A 1 85 ? -0.031 12.160 3.894 1.00 94.38 85 ASN A C 1
ATOM 666 O O . ASN A 1 85 ? -1.158 12.650 3.814 1.00 94.38 85 ASN A O 1
ATOM 670 N N . SER A 1 86 ? 0.635 11.731 2.821 1.00 94.25 86 SER A N 1
ATOM 671 C CA . SER A 1 86 ? 0.152 11.864 1.446 1.00 94.25 86 SER A CA 1
ATOM 672 C C . SER A 1 86 ? -0.996 10.903 1.132 1.00 94.25 86 SER A C 1
ATOM 674 O O . SER A 1 86 ? -1.268 9.942 1.850 1.00 94.25 86 SER A O 1
ATOM 676 N N . GLN A 1 87 ? -1.692 11.157 0.030 1.00 96.12 87 GLN A N 1
ATOM 677 C CA . GLN A 1 87 ? -2.596 10.168 -0.550 1.00 96.12 87 GLN A CA 1
ATOM 678 C C . GLN A 1 87 ? -1.809 9.062 -1.261 1.00 96.12 87 GLN A C 1
ATOM 680 O O . GLN A 1 87 ? -0.747 9.325 -1.823 1.00 96.12 87 GLN A O 1
ATOM 685 N N . MET A 1 88 ? -2.365 7.855 -1.271 1.00 96.06 88 MET A N 1
ATOM 686 C CA . MET A 1 88 ? -1.796 6.682 -1.931 1.00 96.06 88 MET A CA 1
ATOM 687 C C . MET A 1 88 ? -2.892 5.828 -2.560 1.00 96.06 88 MET A C 1
ATOM 689 O O . MET A 1 88 ? -4.056 5.904 -2.160 1.00 96.06 88 MET A O 1
ATOM 693 N N . ASP A 1 89 ? -2.497 5.015 -3.526 1.00 97.38 89 ASP A N 1
ATOM 694 C CA . ASP A 1 89 ? -3.329 3.991 -4.140 1.00 97.38 89 ASP A CA 1
ATOM 695 C C . ASP A 1 89 ? -2.894 2.635 -3.578 1.00 97.38 89 ASP A C 1
ATOM 697 O O . ASP A 1 89 ? -1.713 2.289 -3.642 1.00 97.38 89 ASP A O 1
ATOM 701 N N . VAL A 1 90 ? -3.835 1.906 -2.978 1.00 97.38 90 VAL A N 1
ATOM 702 C CA . VAL A 1 90 ? -3.609 0.567 -2.421 1.00 97.38 90 VAL A CA 1
ATOM 703 C C . VAL A 1 90 ? -4.193 -0.459 -3.376 1.00 97.38 90 VAL A C 1
ATOM 705 O O . VAL A 1 90 ? -5.400 -0.450 -3.622 1.00 97.38 90 VAL A O 1
ATOM 708 N N . TYR A 1 91 ? -3.344 -1.343 -3.880 1.00 97.81 91 TYR A N 1
ATOM 709 C CA . TYR A 1 91 ? -3.719 -2.524 -4.638 1.00 97.81 91 TYR A CA 1
ATOM 710 C C . TYR A 1 91 ? -4.252 -3.624 -3.711 1.00 97.81 91 TYR A C 1
ATOM 712 O O . TYR A 1 91 ? -3.686 -3.892 -2.647 1.00 97.81 91 TYR A O 1
ATOM 720 N N . TYR A 1 92 ? -5.356 -4.246 -4.117 1.00 96.81 92 TYR A N 1
ATOM 721 C CA . TYR A 1 92 ? -6.077 -5.293 -3.393 1.00 96.81 92 TYR A CA 1
ATOM 722 C C . TYR A 1 92 ? -6.456 -6.495 -4.272 1.00 96.81 92 TYR A C 1
ATOM 724 O O . TYR A 1 92 ? -7.357 -7.246 -3.897 1.00 96.81 92 TYR A O 1
ATOM 732 N N . GLY A 1 93 ? -5.815 -6.653 -5.433 1.00 95.88 93 GLY A N 1
ATOM 733 C CA . GLY A 1 93 ? -6.044 -7.785 -6.333 1.00 95.88 93 GLY A CA 1
ATOM 734 C C . GLY A 1 93 ? -5.362 -9.073 -5.866 1.00 95.88 93 GLY A C 1
ATOM 735 O O . GLY A 1 93 ? -5.011 -9.211 -4.692 1.00 95.88 93 GLY A O 1
ATOM 736 N N . LEU A 1 94 ? -5.231 -10.028 -6.789 1.00 94.56 94 LEU A N 1
ATOM 737 C CA . LEU A 1 94 ? -4.784 -11.396 -6.500 1.00 94.56 94 LEU A CA 1
ATOM 738 C C . LEU A 1 94 ? -3.261 -11.580 -6.527 1.00 94.56 94 LEU A C 1
ATOM 740 O O . LEU A 1 94 ? -2.772 -12.567 -5.983 1.00 94.56 94 LEU A O 1
ATOM 744 N N . LEU A 1 95 ? -2.519 -10.666 -7.154 1.00 96.19 95 LEU A N 1
ATOM 745 C CA . LEU A 1 95 ? -1.073 -10.794 -7.319 1.00 96.19 95 LEU A CA 1
ATOM 746 C C . LEU A 1 95 ? -0.375 -10.489 -5.996 1.00 96.19 95 LEU A C 1
ATOM 748 O O . LEU A 1 95 ? -0.518 -9.396 -5.448 1.00 96.19 95 LEU A O 1
ATOM 752 N N . ASP A 1 96 ? 0.390 -11.444 -5.479 1.00 95.44 96 ASP A N 1
ATOM 753 C CA . ASP A 1 96 ? 1.304 -11.159 -4.383 1.00 95.44 96 ASP A CA 1
ATOM 754 C C . ASP A 1 96 ? 2.546 -10.411 -4.892 1.00 95.44 96 ASP A C 1
ATOM 756 O O . ASP A 1 96 ? 2.779 -10.280 -6.092 1.00 95.44 96 ASP A O 1
ATOM 760 N N . VAL A 1 97 ? 3.344 -9.866 -3.971 1.00 95.12 97 VAL A N 1
ATOM 761 C CA . VAL A 1 97 ? 4.497 -9.025 -4.333 1.00 95.12 97 VAL A CA 1
ATOM 762 C C . VAL A 1 97 ? 5.515 -9.759 -5.222 1.00 95.12 97 VAL A C 1
ATOM 764 O O . VAL A 1 97 ? 5.950 -9.154 -6.201 1.00 95.12 97 VAL A O 1
ATOM 767 N N . PRO A 1 98 ? 5.887 -11.029 -4.953 1.00 95.12 98 PRO A N 1
ATOM 768 C CA . PRO A 1 98 ? 6.751 -11.788 -5.856 1.00 95.12 98 PRO A CA 1
ATOM 769 C C . PRO A 1 98 ? 6.199 -11.908 -7.282 1.00 95.12 98 PRO A C 1
ATOM 771 O O . PRO A 1 98 ? 6.902 -11.530 -8.218 1.00 95.12 98 PRO A O 1
ATOM 774 N N . VAL A 1 99 ? 4.947 -12.350 -7.455 1.00 95.81 99 VAL A N 1
ATOM 775 C CA . VAL A 1 99 ? 4.338 -12.515 -8.789 1.00 95.81 99 VAL A CA 1
ATOM 776 C C . VAL A 1 99 ? 4.215 -11.168 -9.501 1.00 95.81 99 VAL A C 1
ATOM 778 O O . VAL A 1 99 ? 4.536 -11.039 -10.679 1.00 95.81 99 VAL A O 1
ATOM 781 N N . LEU A 1 100 ? 3.824 -10.129 -8.768 1.00 96.62 100 LEU A N 1
ATOM 782 C CA . LEU A 1 100 ? 3.738 -8.763 -9.272 1.00 96.62 100 LEU A CA 1
ATOM 783 C C . LEU A 1 100 ? 5.091 -8.274 -9.810 1.00 96.62 100 LEU A C 1
ATOM 785 O O . LEU A 1 100 ? 5.141 -7.675 -10.882 1.00 96.62 100 LEU A O 1
ATOM 789 N N . PHE A 1 101 ? 6.195 -8.540 -9.108 1.00 96.50 101 PHE A N 1
ATOM 790 C CA . PHE A 1 101 ? 7.532 -8.173 -9.583 1.00 96.50 101 PHE A CA 1
ATOM 791 C C . PHE A 1 101 ? 7.957 -8.986 -10.803 1.00 96.50 101 PHE A C 1
ATOM 793 O O . PHE A 1 101 ? 8.514 -8.407 -11.734 1.00 96.50 101 PHE A O 1
ATOM 800 N N . GLU A 1 102 ? 7.679 -10.290 -10.826 1.00 95.44 102 GLU A N 1
ATOM 801 C CA . GLU A 1 102 ? 7.951 -11.142 -11.988 1.00 95.44 102 GLU A CA 1
ATOM 802 C C . GLU A 1 102 ? 7.245 -10.612 -13.243 1.00 95.44 102 GLU A C 1
ATOM 804 O O . GLU A 1 102 ? 7.883 -10.451 -14.286 1.00 95.44 102 GLU A O 1
ATOM 809 N N . GLU A 1 103 ? 5.962 -10.253 -13.136 1.00 97.12 103 GLU A N 1
ATOM 810 C CA . GLU A 1 103 ? 5.210 -9.699 -14.263 1.00 97.12 103 GLU A CA 1
ATOM 811 C C . GLU A 1 103 ? 5.710 -8.316 -14.697 1.00 97.12 103 GLU A C 1
ATOM 813 O O . GLU A 1 103 ? 5.779 -8.036 -15.895 1.00 97.12 103 GLU A O 1
ATOM 818 N N . VAL A 1 104 ? 6.092 -7.453 -13.749 1.00 96.56 104 VAL A N 1
ATOM 819 C CA . VAL A 1 104 ? 6.676 -6.139 -14.064 1.00 96.56 104 VAL A CA 1
ATOM 820 C C . VAL A 1 104 ? 7.986 -6.313 -14.824 1.00 96.56 104 VAL A C 1
ATOM 822 O O . VAL A 1 104 ? 8.163 -5.695 -15.872 1.00 96.56 104 VAL A O 1
ATOM 825 N N . VAL A 1 105 ? 8.888 -7.165 -14.327 1.00 94.81 105 VAL A N 1
ATOM 826 C CA . VAL A 1 105 ? 10.196 -7.422 -14.948 1.00 94.81 105 VAL A CA 1
ATOM 827 C C . VAL A 1 105 ? 10.032 -8.024 -16.341 1.00 94.81 105 VAL A C 1
ATOM 829 O O . VAL A 1 105 ? 10.719 -7.592 -17.264 1.00 94.81 105 VAL A O 1
ATOM 832 N N . ALA A 1 106 ? 9.093 -8.955 -16.524 1.00 94.50 106 ALA A N 1
ATOM 833 C CA . ALA A 1 106 ? 8.814 -9.566 -17.823 1.00 94.50 106 ALA A CA 1
ATOM 834 C C . ALA A 1 106 ? 8.343 -8.558 -18.890 1.00 94.50 106 ALA A C 1
ATOM 836 O O . ALA A 1 106 ? 8.478 -8.824 -20.084 1.00 94.50 106 ALA A O 1
ATOM 837 N N . GLN A 1 107 ? 7.804 -7.405 -18.478 1.00 95.31 107 GLN A N 1
ATOM 838 C CA . GLN A 1 107 ? 7.369 -6.333 -19.379 1.00 95.31 107 GLN A CA 1
ATOM 839 C C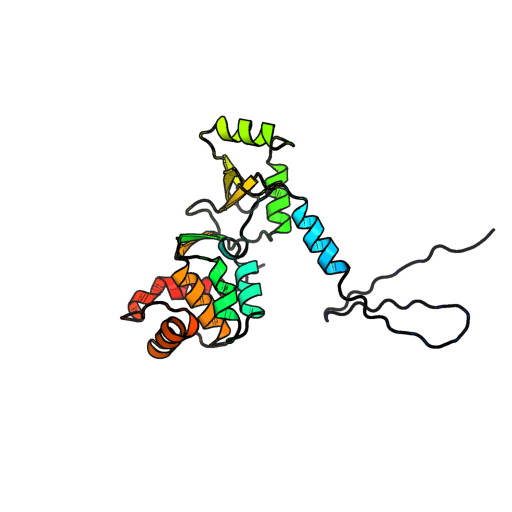 . GLN A 1 107 ? 8.424 -5.237 -19.595 1.00 95.31 107 GLN A C 1
ATOM 841 O O . GLN A 1 107 ? 8.201 -4.335 -20.408 1.00 95.31 107 GLN A O 1
ATOM 846 N N . LEU A 1 108 ? 9.568 -5.279 -18.900 1.00 93.00 108 LEU A N 1
ATOM 847 C CA . LEU A 1 108 ? 10.639 -4.312 -19.126 1.00 93.00 108 LEU A CA 1
ATOM 848 C C . LEU A 1 108 ? 11.361 -4.633 -20.446 1.00 93.00 108 LEU A C 1
ATOM 850 O O . LEU A 1 108 ? 11.881 -5.735 -20.608 1.00 93.00 108 LEU A O 1
ATOM 854 N N . PRO A 1 109 ? 11.478 -3.678 -21.385 1.00 88.12 109 PRO A N 1
ATOM 855 C CA . PRO A 1 109 ? 12.149 -3.921 -22.665 1.00 88.12 109 PRO A CA 1
ATOM 856 C C . PRO A 1 109 ? 13.685 -3.911 -22.565 1.00 88.12 109 PRO A C 1
ATOM 858 O O . PRO A 1 109 ? 14.376 -3.930 -23.582 1.00 88.12 109 PRO A O 1
ATOM 861 N N . VAL A 1 110 ? 14.235 -3.795 -21.355 1.00 85.88 110 VAL A N 1
ATOM 862 C CA . VAL A 1 110 ? 15.611 -3.364 -21.095 1.00 85.88 110 VAL A CA 1
ATOM 863 C C . VAL A 1 110 ? 16.168 -4.010 -19.833 1.00 85.88 110 VAL A C 1
ATOM 865 O O . VAL A 1 110 ? 15.450 -4.220 -18.859 1.00 85.88 110 VAL A O 1
ATOM 868 N N . ASN A 1 111 ? 17.481 -4.251 -19.838 1.00 85.00 111 ASN A N 1
ATOM 869 C CA . ASN A 1 111 ? 18.189 -4.961 -18.767 1.00 85.00 111 ASN A CA 1
ATOM 870 C C . ASN A 1 111 ? 19.181 -4.070 -17.994 1.00 85.00 111 ASN A C 1
ATOM 872 O O . ASN A 1 111 ? 19.980 -4.576 -17.207 1.00 85.00 111 ASN A O 1
ATOM 876 N N . SER A 1 112 ? 19.180 -2.753 -18.229 1.00 92.00 112 SER A N 1
ATOM 877 C CA . SER A 1 112 ? 20.083 -1.807 -17.565 1.00 92.00 112 SER A CA 1
ATOM 878 C C . SER A 1 112 ? 19.359 -0.531 -17.130 1.00 92.00 112 SER A C 1
ATOM 880 O O . SER A 1 112 ? 18.378 -0.122 -17.753 1.00 92.00 112 SER A O 1
ATOM 882 N N . GLU A 1 113 ? 19.870 0.129 -16.083 1.00 94.25 113 GLU A N 1
ATOM 883 C CA . GLU A 1 113 ? 19.333 1.412 -15.607 1.00 94.25 113 GLU A CA 1
ATOM 884 C C . GLU A 1 113 ? 19.332 2.462 -16.719 1.00 94.25 113 GLU A C 1
ATOM 886 O O . GLU A 1 113 ? 18.328 3.130 -16.947 1.00 94.25 113 GLU A O 1
ATOM 891 N N . ARG A 1 114 ? 20.444 2.585 -17.450 1.00 95.88 114 ARG A N 1
ATOM 892 C CA . ARG A 1 114 ? 20.591 3.575 -18.521 1.00 95.88 114 ARG A CA 1
ATOM 893 C C . ARG A 1 114 ? 19.518 3.401 -19.593 1.00 95.88 114 ARG A C 1
ATOM 895 O O . ARG A 1 114 ? 18.888 4.380 -19.987 1.00 95.88 114 ARG A O 1
ATOM 902 N N . ASP A 1 115 ? 19.313 2.169 -20.048 1.00 95.19 115 ASP A N 1
ATOM 903 C CA . ASP A 1 115 ? 18.364 1.892 -21.124 1.00 95.19 115 ASP A CA 1
ATOM 904 C C . ASP A 1 115 ? 16.913 2.030 -20.616 1.00 95.19 115 ASP A C 1
ATOM 906 O O . ASP A 1 115 ? 16.058 2.533 -21.340 1.00 95.19 115 ASP A O 1
ATOM 910 N N . TYR A 1 116 ? 16.643 1.703 -19.344 1.00 96.12 116 TYR A N 1
ATOM 911 C CA . TYR A 1 116 ? 15.359 1.987 -18.687 1.00 96.12 116 TYR A CA 1
ATOM 912 C C . TYR A 1 116 ? 15.051 3.477 -18.591 1.00 96.12 116 TYR A C 1
ATOM 914 O O . TYR A 1 116 ? 13.941 3.895 -18.919 1.00 96.12 116 TYR A O 1
ATOM 922 N N . LEU A 1 117 ? 16.020 4.299 -18.191 1.00 96.06 117 LEU A N 1
ATOM 923 C CA . LEU A 1 117 ? 15.827 5.745 -18.120 1.00 96.06 117 LEU A CA 1
ATOM 924 C C . LEU A 1 117 ? 15.607 6.360 -19.507 1.00 96.06 117 LEU A C 1
ATOM 926 O O . LEU A 1 117 ? 14.777 7.260 -19.639 1.00 96.06 117 LEU A O 1
ATOM 930 N N . HIS A 1 118 ? 16.293 5.853 -20.537 1.00 96.88 118 HIS A N 1
ATOM 931 C CA . HIS A 1 118 ? 16.038 6.246 -21.922 1.00 96.88 118 HIS A CA 1
ATOM 932 C C . HIS A 1 118 ? 14.617 5.865 -22.354 1.00 96.88 118 HIS A C 1
ATOM 934 O O . HIS A 1 118 ? 13.864 6.718 -22.822 1.00 96.88 118 HIS A O 1
ATOM 940 N N . TRP A 1 119 ? 14.217 4.613 -22.112 1.00 96.44 119 TRP A N 1
ATOM 941 C CA . TRP A 1 119 ? 12.869 4.139 -22.407 1.00 96.44 119 TRP A CA 1
ATOM 942 C C . TRP A 1 119 ? 11.796 4.955 -21.678 1.00 96.44 119 TRP A C 1
ATOM 944 O O . TRP A 1 119 ? 10.804 5.315 -22.294 1.00 96.44 119 TRP A O 1
ATOM 954 N N . LEU A 1 120 ? 11.975 5.323 -20.405 1.00 96.69 120 LEU A N 1
ATOM 955 C CA . LEU A 1 120 ? 11.042 6.221 -19.713 1.00 96.69 120 LEU A CA 1
ATOM 956 C C . LEU A 1 120 ? 10.949 7.595 -20.392 1.00 96.69 120 LEU A C 1
ATOM 958 O O . LEU A 1 120 ? 9.846 8.115 -20.585 1.00 96.69 120 LEU A O 1
ATOM 962 N N . ALA A 1 121 ? 12.093 8.185 -20.749 1.00 96.38 121 ALA A N 1
ATOM 963 C CA . ALA A 1 121 ? 12.158 9.511 -21.360 1.00 96.38 121 ALA A CA 1
ATOM 964 C C . ALA A 1 121 ? 11.398 9.577 -22.696 1.00 96.38 121 ALA A C 1
ATOM 966 O O . ALA A 1 121 ? 10.712 10.564 -22.953 1.00 96.38 121 ALA A O 1
ATOM 967 N N . GLU A 1 122 ? 11.420 8.501 -23.489 1.00 96.06 122 GLU A N 1
ATOM 968 C CA . GLU A 1 122 ? 10.676 8.392 -24.755 1.00 96.06 122 GLU A CA 1
ATOM 969 C C . GLU A 1 122 ? 9.149 8.466 -24.599 1.00 96.06 122 GLU A C 1
ATOM 971 O O . GLU A 1 122 ? 8.433 8.585 -25.585 1.00 96.06 122 GLU A O 1
ATOM 976 N N . GLY A 1 123 ? 8.610 8.373 -23.382 1.00 92.31 123 GLY A N 1
ATOM 977 C CA . GLY A 1 123 ? 7.190 8.670 -23.159 1.00 92.31 123 GLY A CA 1
ATOM 978 C C . GLY A 1 123 ? 7.007 9.415 -21.859 1.00 92.31 123 GLY A C 1
ATOM 979 O O . GLY A 1 123 ? 6.405 8.924 -20.913 1.00 92.31 123 GLY A O 1
ATOM 980 N N . GLU A 1 124 ? 7.565 10.620 -21.854 1.00 94.81 124 GLU A N 1
ATOM 981 C CA . GLU A 1 124 ? 7.215 11.669 -20.899 1.00 94.81 124 GLU A CA 1
ATOM 982 C C . GLU A 1 124 ? 7.642 11.371 -19.452 1.00 94.81 124 GLU A C 1
ATOM 984 O O . GLU A 1 124 ? 7.122 11.954 -18.502 1.00 94.81 124 GLU A O 1
ATOM 989 N N . GLY A 1 125 ? 8.624 10.484 -19.267 1.00 95.94 125 GLY A N 1
ATOM 990 C CA . GLY A 1 125 ? 9.226 10.195 -17.964 1.00 95.94 125 GLY A CA 1
ATOM 991 C C . GLY A 1 125 ? 8.464 9.175 -17.116 1.00 95.94 125 GLY A C 1
ATOM 992 O O . GLY A 1 125 ? 8.843 8.950 -15.965 1.00 95.94 125 GLY A O 1
ATOM 993 N N . TYR A 1 126 ? 7.427 8.537 -17.664 1.00 97.38 126 TYR A N 1
ATOM 994 C CA . TYR A 1 126 ? 6.716 7.440 -17.013 1.00 97.38 126 TYR A CA 1
ATOM 995 C C . TYR A 1 126 ? 6.258 6.385 -18.025 1.00 97.38 126 TYR A C 1
ATOM 997 O O . TYR A 1 126 ? 6.224 6.598 -19.237 1.00 97.38 126 TYR A O 1
ATOM 1005 N N . ARG A 1 127 ? 5.894 5.205 -17.530 1.00 97.56 127 ARG A N 1
ATOM 1006 C CA . ARG A 1 127 ? 5.257 4.158 -18.335 1.00 97.56 127 ARG A CA 1
ATOM 1007 C C . ARG A 1 127 ? 4.058 3.610 -17.598 1.00 97.56 127 ARG A C 1
ATOM 1009 O O . ARG A 1 127 ? 4.078 3.496 -16.378 1.00 97.56 127 ARG A O 1
ATOM 1016 N N . LYS A 1 128 ? 3.014 3.270 -18.344 1.00 97.75 128 LYS A N 1
ATOM 1017 C CA . LYS A 1 128 ? 1.878 2.522 -17.818 1.00 97.75 128 LYS A CA 1
ATOM 1018 C C . LYS A 1 128 ? 1.933 1.106 -18.364 1.00 97.75 128 LYS A C 1
ATOM 1020 O O . LYS A 1 128 ? 2.034 0.937 -19.576 1.00 97.75 128 LYS A O 1
ATOM 1025 N N . ILE A 1 129 ? 1.821 0.128 -17.480 1.00 98.06 129 ILE A N 1
ATOM 1026 C CA . ILE A 1 129 ? 1.733 -1.292 -17.822 1.00 98.06 129 ILE A CA 1
ATOM 1027 C C . ILE A 1 129 ? 0.420 -1.875 -17.295 1.00 98.06 129 ILE A C 1
ATOM 1029 O O . ILE A 1 129 ? -0.231 -1.276 -16.431 1.00 98.06 129 ILE A O 1
ATOM 1033 N N . ILE A 1 130 ? 0.024 -3.021 -17.841 1.00 98.50 130 ILE A N 1
ATOM 1034 C CA . ILE A 1 130 ? -1.168 -3.768 -17.431 1.00 98.50 130 ILE A CA 1
ATOM 1035 C C . ILE A 1 130 ? -0.708 -5.174 -17.054 1.00 98.50 130 ILE A C 1
ATOM 1037 O O . ILE A 1 130 ? -0.000 -5.809 -17.834 1.00 98.50 130 ILE A O 1
ATOM 1041 N N . LEU A 1 131 ? -1.076 -5.630 -15.860 1.00 98.38 131 LEU A N 1
ATOM 1042 C CA . LEU A 1 131 ? -0.732 -6.957 -15.349 1.00 98.38 131 LEU A CA 1
ATOM 1043 C C . LEU A 1 131 ? -1.840 -7.979 -15.652 1.00 98.38 131 LEU A C 1
ATOM 1045 O O . LEU A 1 131 ? -2.902 -7.628 -16.178 1.00 98.38 131 LEU A O 1
ATOM 1049 N N . SER A 1 132 ? -1.586 -9.249 -15.348 1.00 98.12 132 SER A N 1
ATOM 1050 C CA . SER A 1 132 ? -2.451 -10.384 -15.700 1.00 98.12 132 SER A CA 1
ATOM 1051 C C . SER A 1 132 ? -3.860 -10.311 -15.097 1.00 98.12 132 SER A C 1
ATOM 1053 O O . SER A 1 132 ? -4.814 -10.800 -15.702 1.00 98.12 132 SER A O 1
ATOM 1055 N N . ASP A 1 133 ? -4.025 -9.631 -13.961 1.00 97.56 133 ASP A N 1
ATOM 1056 C CA . ASP A 1 133 ? -5.314 -9.373 -13.308 1.00 97.56 133 ASP A CA 1
ATOM 1057 C C . ASP A 1 133 ? -6.012 -8.091 -13.815 1.00 97.56 133 ASP A C 1
ATOM 1059 O O . ASP A 1 133 ? -6.920 -7.564 -13.172 1.00 97.56 133 ASP A O 1
ATOM 1063 N N . ALA A 1 134 ? -5.565 -7.557 -14.954 1.00 98.19 134 ALA A N 1
ATOM 1064 C CA . ALA A 1 134 ? -5.998 -6.294 -15.551 1.00 98.19 134 ALA A CA 1
ATOM 1065 C C . ALA A 1 134 ? -5.720 -5.036 -14.705 1.00 98.19 134 ALA A C 1
ATOM 1067 O O . ALA A 1 134 ? -6.133 -3.932 -15.091 1.00 98.19 134 ALA A O 1
ATOM 1068 N N . SER A 1 135 ? -5.003 -5.151 -13.582 1.00 98.38 135 SER A N 1
ATOM 1069 C CA . SER A 1 135 ? -4.548 -3.978 -12.840 1.00 98.38 135 SER A CA 1
ATOM 1070 C C . SER A 1 135 ? -3.539 -3.172 -13.660 1.00 98.38 135 SER A C 1
ATOM 1072 O O . SER A 1 135 ? -2.742 -3.696 -14.437 1.00 98.38 135 SER A O 1
ATOM 1074 N N . GLN A 1 136 ? -3.608 -1.854 -13.515 1.00 98.56 136 GLN A N 1
ATOM 1075 C CA . GLN A 1 136 ? -2.767 -0.887 -14.199 1.00 98.56 136 GLN A CA 1
ATOM 1076 C C . GLN A 1 136 ? -1.737 -0.332 -13.223 1.00 98.56 136 GLN A C 1
ATOM 1078 O O . GLN A 1 136 ? -2.074 0.079 -12.110 1.00 98.56 136 GLN A O 1
ATOM 1083 N N . TRP A 1 137 ? -0.492 -0.253 -13.674 1.00 98.50 137 TRP A N 1
ATOM 1084 C CA . TRP A 1 137 ? 0.639 0.180 -12.862 1.00 98.50 137 TRP A CA 1
ATOM 1085 C C . TRP A 1 137 ? 1.440 1.250 -13.578 1.00 98.50 137 TRP A C 1
ATOM 1087 O O . TRP A 1 137 ? 1.524 1.265 -14.806 1.00 98.50 137 TRP A O 1
ATOM 1097 N N . ILE A 1 138 ? 2.007 2.162 -12.797 1.00 98.25 138 ILE A N 1
ATOM 1098 C CA . ILE A 1 138 ? 2.861 3.241 -13.270 1.00 98.25 138 ILE A CA 1
ATOM 1099 C C . ILE A 1 138 ? 4.299 2.930 -12.871 1.00 98.25 138 ILE A C 1
ATOM 1101 O O . ILE A 1 138 ? 4.587 2.683 -11.699 1.00 98.25 138 ILE A O 1
ATOM 1105 N N . LEU A 1 139 ? 5.180 2.981 -13.864 1.00 98.06 139 LEU A N 1
ATOM 1106 C CA . LEU A 1 139 ? 6.623 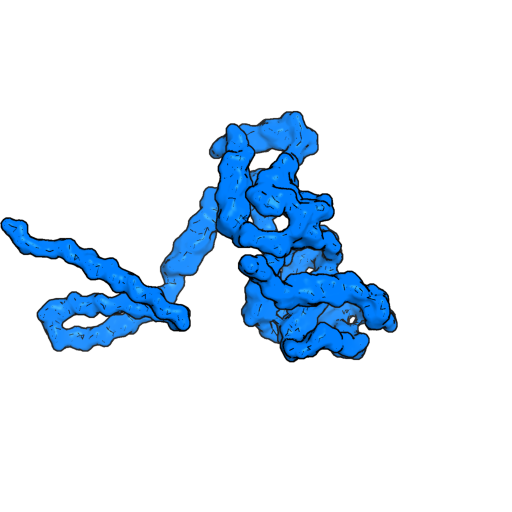2.912 -13.717 1.00 98.06 139 LEU A CA 1
ATOM 1107 C C . LEU A 1 139 ? 7.196 4.324 -13.828 1.00 98.06 139 LEU A C 1
ATOM 1109 O O . LEU A 1 139 ? 6.902 5.057 -14.776 1.00 98.06 139 LEU A O 1
ATOM 1113 N N . LEU A 1 140 ? 8.014 4.695 -12.854 1.00 97.69 140 LEU A N 1
ATOM 1114 C CA . LEU A 1 140 ? 8.735 5.961 -12.770 1.00 97.69 140 LEU A CA 1
ATOM 1115 C C . LEU A 1 140 ? 10.225 5.682 -12.547 1.00 97.69 140 LEU A C 1
ATOM 1117 O O . LEU A 1 140 ? 10.643 4.543 -12.313 1.00 97.69 140 LEU A O 1
ATOM 1121 N N . ARG A 1 141 ? 11.042 6.735 -12.588 1.00 97.38 141 ARG A N 1
ATOM 1122 C CA . ARG A 1 141 ? 12.433 6.655 -12.136 1.00 97.38 141 ARG A CA 1
ATOM 1123 C C . ARG A 1 141 ? 12.479 6.441 -10.620 1.00 97.38 141 ARG A C 1
ATOM 1125 O O . ARG A 1 141 ? 11.955 7.253 -9.858 1.00 97.38 141 ARG A O 1
ATOM 1132 N N . GLY A 1 142 ? 13.138 5.370 -10.199 1.00 96.62 142 GLY A N 1
ATOM 1133 C CA . GLY A 1 142 ? 13.531 5.146 -8.814 1.00 96.62 142 GLY A CA 1
ATOM 1134 C C . GLY A 1 142 ? 14.721 6.003 -8.408 1.00 96.62 142 GLY A C 1
ATOM 1135 O O . GLY A 1 142 ? 15.528 6.416 -9.241 1.00 96.62 142 GLY A O 1
ATOM 1136 N N . ILE A 1 143 ? 14.772 6.325 -7.118 1.00 94.50 143 ILE A N 1
ATOM 1137 C CA . ILE A 1 143 ? 15.765 7.241 -6.539 1.00 94.50 143 ILE A CA 1
ATOM 1138 C C . ILE A 1 143 ? 16.781 6.530 -5.642 1.00 94.50 143 ILE A C 1
ATOM 1140 O O . ILE A 1 143 ? 17.744 7.156 -5.210 1.00 94.50 143 ILE A O 1
ATOM 1144 N N . GLU A 1 144 ? 16.568 5.244 -5.367 1.00 93.50 144 GLU A N 1
ATOM 1145 C CA . GLU A 1 144 ? 17.449 4.441 -4.524 1.00 93.50 144 GLU A CA 1
ATOM 1146 C C . GLU A 1 144 ? 18.499 3.725 -5.390 1.00 93.50 144 GLU A C 1
ATOM 1148 O O . GLU A 1 144 ? 18.149 3.189 -6.451 1.00 93.50 144 GLU A O 1
ATOM 1153 N N . PRO A 1 145 ? 19.780 3.687 -4.978 1.00 90.75 145 PRO A N 1
ATOM 1154 C CA . PRO A 1 145 ? 20.832 3.009 -5.731 1.00 90.75 145 PRO A CA 1
ATOM 1155 C C . PRO A 1 145 ? 20.472 1.552 -6.056 1.00 90.75 145 PRO A C 1
ATOM 1157 O O . PRO A 1 145 ? 20.170 0.762 -5.165 1.00 90.75 145 PRO A O 1
ATOM 1160 N N . GLY A 1 146 ? 20.510 1.194 -7.342 1.00 91.25 146 GLY A N 1
ATOM 1161 C CA . GLY A 1 146 ? 20.174 -0.152 -7.822 1.00 91.25 146 GLY A CA 1
ATOM 1162 C C . GLY A 1 146 ? 18.673 -0.447 -7.960 1.00 91.25 146 GLY A C 1
ATOM 1163 O O . GLY A 1 146 ? 18.325 -1.441 -8.589 1.00 91.25 146 GLY A O 1
ATOM 1164 N N . GLN A 1 147 ? 17.783 0.419 -7.464 1.00 94.62 147 GLN A N 1
ATOM 1165 C CA . GLN A 1 147 ? 16.327 0.281 -7.584 1.00 94.62 147 GLN A CA 1
ATOM 1166 C C . GLN A 1 147 ? 15.756 1.396 -8.464 1.00 94.62 147 GLN A C 1
ATOM 1168 O O . GLN A 1 147 ? 15.092 2.323 -7.997 1.00 94.62 147 GLN A O 1
ATOM 1173 N N . TYR A 1 148 ? 16.047 1.329 -9.759 1.00 95.75 148 TYR A N 1
ATOM 1174 C CA . TYR A 1 148 ? 15.712 2.385 -10.712 1.00 95.75 148 TYR A CA 1
ATOM 1175 C C . TYR A 1 148 ? 14.284 2.308 -11.278 1.00 95.75 148 TYR A C 1
ATOM 1177 O O . TYR A 1 148 ? 13.848 3.267 -11.913 1.00 95.75 148 TYR A O 1
ATOM 1185 N N . VAL A 1 149 ? 13.530 1.234 -11.024 1.00 96.75 149 VAL A N 1
ATOM 1186 C CA . VAL A 1 149 ? 12.129 1.065 -11.445 1.00 96.75 149 VAL A CA 1
ATOM 1187 C C . VAL A 1 149 ? 11.197 1.380 -10.275 1.00 96.75 149 VAL A C 1
ATOM 1189 O O . VAL A 1 149 ? 10.915 0.524 -9.443 1.00 96.75 149 VAL A O 1
ATOM 1192 N N . HIS A 1 150 ? 10.705 2.613 -10.170 1.00 97.38 150 HIS A N 1
ATOM 1193 C CA . HIS A 1 150 ? 9.745 2.967 -9.123 1.00 97.38 150 HIS A CA 1
ATOM 1194 C C . HIS A 1 150 ? 8.336 2.565 -9.532 1.00 97.38 150 HIS A C 1
ATOM 1196 O O . HIS A 1 150 ? 7.824 3.035 -10.547 1.00 97.38 150 HIS A O 1
ATOM 1202 N N . LEU A 1 151 ? 7.717 1.709 -8.731 1.00 97.75 151 LEU A N 1
ATOM 1203 C CA . LEU A 1 151 ? 6.454 1.072 -9.058 1.00 97.75 151 LEU A CA 1
ATOM 1204 C C . LEU A 1 151 ? 5.324 1.579 -8.156 1.00 97.75 151 LEU A C 1
ATOM 1206 O O . LEU A 1 151 ? 5.441 1.569 -6.930 1.00 97.75 151 LEU A O 1
ATOM 1210 N N . HIS A 1 152 ? 4.196 1.965 -8.754 1.00 96.44 152 HIS A N 1
ATOM 1211 C CA . HIS A 1 152 ? 2.965 2.279 -8.022 1.00 96.44 152 HIS A CA 1
ATOM 1212 C C . HIS A 1 152 ? 1.720 1.819 -8.781 1.00 96.44 152 HIS A C 1
ATOM 1214 O O . HIS A 1 152 ? 1.723 1.847 -10.014 1.00 96.44 152 HIS A O 1
ATOM 1220 N N . PRO A 1 153 ? 0.618 1.489 -8.085 1.00 98.00 153 PRO A N 1
ATOM 1221 C CA . PRO A 1 153 ? -0.669 1.311 -8.743 1.00 98.00 153 PRO A CA 1
ATOM 1222 C C . PRO A 1 153 ? -1.073 2.599 -9.467 1.00 98.00 153 PRO A C 1
ATOM 1224 O O . PRO A 1 153 ? -0.909 3.703 -8.935 1.00 98.00 153 PRO A O 1
ATOM 1227 N N . ALA A 1 154 ? -1.624 2.473 -10.672 1.00 97.56 154 ALA A N 1
ATOM 1228 C CA . ALA A 1 154 ? -2.190 3.614 -11.371 1.00 97.56 154 ALA A CA 1
ATOM 1229 C C . ALA A 1 154 ? -3.440 4.115 -10.639 1.00 97.56 154 ALA A C 1
ATOM 1231 O O . ALA A 1 154 ? -4.204 3.350 -10.042 1.00 97.56 154 ALA A O 1
ATOM 1232 N N . ARG A 1 155 ? -3.676 5.425 -10.716 1.00 95.31 155 ARG A N 1
ATOM 1233 C CA . ARG A 1 155 ? -4.843 6.050 -10.096 1.00 95.31 155 ARG A CA 1
ATOM 1234 C C . ARG A 1 155 ? -6.125 5.445 -10.673 1.00 95.31 155 ARG A C 1
ATOM 1236 O O . ARG A 1 155 ? -6.317 5.466 -11.884 1.00 95.31 155 ARG A O 1
ATOM 1243 N N . TYR A 1 156 ? -7.011 4.970 -9.796 1.00 92.25 156 TYR A N 1
ATOM 1244 C CA . TYR A 1 156 ? -8.268 4.302 -10.174 1.00 92.25 156 TYR A CA 1
ATOM 1245 C C . TYR A 1 156 ? -8.087 3.038 -11.032 1.00 92.25 156 TYR A C 1
ATOM 1247 O O . TYR A 1 156 ? -9.008 2.645 -11.745 1.00 92.25 156 TYR A O 1
ATOM 1255 N N . SER A 1 157 ? -6.923 2.390 -10.955 1.00 96.69 157 SER A N 1
ATOM 1256 C CA . SER A 1 157 ? -6.707 1.068 -11.544 1.00 96.69 157 SER A CA 1
ATOM 1257 C C . SER A 1 157 ? -7.770 0.065 -11.066 1.00 96.69 157 SER A C 1
ATOM 1259 O O . SER A 1 157 ? -8.175 0.135 -9.894 1.00 96.69 157 SER A O 1
ATOM 1261 N N . PRO A 1 158 ? -8.154 -0.930 -11.895 1.00 97.25 158 PRO A N 1
ATOM 1262 C CA . PRO A 1 158 ? -8.768 -2.155 -11.397 1.00 97.25 158 PRO A CA 1
ATOM 1263 C C . PRO A 1 158 ? -8.005 -2.688 -10.184 1.00 97.25 158 PRO A C 1
ATOM 1265 O O . PRO A 1 158 ? -6.780 -2.559 -10.095 1.00 97.25 158 PRO A O 1
ATOM 1268 N N . HIS A 1 159 ? -8.753 -3.215 -9.219 1.00 96.69 159 HIS A N 1
ATOM 1269 C CA . HIS A 1 159 ? -8.205 -3.728 -7.967 1.00 96.69 159 HIS A CA 1
ATOM 1270 C C . HIS A 1 159 ? -7.378 -2.712 -7.156 1.00 96.69 159 HIS A C 1
ATOM 1272 O O . HIS A 1 159 ? -6.504 -3.105 -6.391 1.00 96.69 159 HIS A O 1
ATOM 1278 N N . SER A 1 160 ? -7.650 -1.406 -7.285 1.00 96.75 160 SER A N 1
ATOM 1279 C CA . SER A 1 160 ? -7.003 -0.362 -6.478 1.00 96.75 160 SER A CA 1
ATOM 1280 C C . SER A 1 160 ? -8.000 0.572 -5.789 1.00 96.75 160 SER A C 1
ATOM 1282 O O . SER A 1 160 ? -9.125 0.782 -6.255 1.00 96.75 160 SER A O 1
ATOM 1284 N N . MET A 1 161 ? -7.616 1.108 -4.628 1.00 96.31 161 MET A N 1
ATOM 1285 C CA . MET A 1 161 ? -8.383 2.117 -3.899 1.00 96.31 161 MET A CA 1
ATOM 1286 C C . MET A 1 161 ? -7.469 3.268 -3.494 1.00 96.31 161 MET A C 1
ATOM 1288 O O . MET A 1 161 ? -6.510 3.079 -2.744 1.00 96.31 161 MET A O 1
ATOM 1292 N N . ARG A 1 162 ? -7.817 4.483 -3.930 1.00 96.75 162 ARG A N 1
ATOM 1293 C CA . ARG A 1 162 ? -7.142 5.699 -3.478 1.00 96.75 162 ARG A CA 1
ATOM 1294 C C . ARG A 1 162 ? -7.638 6.127 -2.102 1.00 96.75 162 ARG A C 1
ATOM 1296 O O . ARG A 1 162 ? -8.844 6.267 -1.901 1.00 96.75 162 ARG A O 1
ATOM 1303 N N . MET A 1 163 ? -6.714 6.403 -1.185 1.00 95.75 163 MET A N 1
ATOM 1304 C CA . MET A 1 163 ? -7.019 6.848 0.178 1.00 95.75 163 MET A CA 1
ATOM 1305 C C . MET A 1 163 ? -5.956 7.796 0.745 1.00 95.75 163 MET A C 1
ATOM 1307 O O . MET A 1 163 ? -4.830 7.875 0.255 1.00 95.75 163 MET A O 1
ATOM 1311 N N . LYS A 1 164 ? -6.312 8.553 1.789 1.00 96.75 164 LYS A N 1
ATOM 1312 C CA . LYS A 1 164 ? -5.351 9.367 2.555 1.00 96.75 164 LYS A CA 1
ATOM 1313 C C . LYS A 1 164 ? -4.553 8.468 3.504 1.00 96.75 164 LYS A C 1
ATOM 1315 O O . LYS A 1 164 ? -5.149 7.615 4.161 1.00 96.75 164 LYS A O 1
ATOM 1320 N N . ALA A 1 165 ? -3.252 8.726 3.671 1.00 96.94 165 ALA A N 1
ATOM 1321 C CA . ALA A 1 165 ? -2.431 8.004 4.648 1.00 96.94 165 ALA A CA 1
ATOM 1322 C C . ALA A 1 165 ? -3.029 8.050 6.059 1.00 96.94 165 ALA A C 1
ATOM 1324 O O . ALA A 1 165 ? -3.022 7.050 6.762 1.00 96.94 165 ALA A O 1
ATOM 1325 N N . THR A 1 166 ? -3.601 9.185 6.471 1.00 97.06 166 THR A N 1
ATOM 1326 C CA . THR A 1 166 ? -4.231 9.322 7.792 1.00 97.06 166 THR A CA 1
ATOM 1327 C C . THR A 1 166 ? -5.437 8.401 7.967 1.00 97.06 166 THR A C 1
ATOM 1329 O O . THR A 1 166 ? -5.610 7.840 9.044 1.00 97.06 166 THR A O 1
ATOM 1332 N N . THR A 1 167 ? -6.235 8.184 6.916 1.00 96.88 167 THR A N 1
ATOM 1333 C CA . THR A 1 167 ? -7.332 7.205 6.927 1.00 96.88 167 THR A CA 1
ATOM 1334 C C . THR A 1 167 ? -6.793 5.787 7.084 1.00 96.88 167 THR A C 1
ATOM 1336 O O . THR A 1 167 ? -7.290 5.048 7.929 1.00 96.88 167 THR A O 1
ATOM 1339 N N . LEU A 1 168 ? -5.749 5.426 6.333 1.00 97.62 168 LEU A N 1
ATOM 1340 C CA . LEU A 1 168 ? -5.140 4.098 6.412 1.00 97.62 168 LEU A CA 1
ATOM 1341 C C . LEU A 1 168 ? -4.492 3.834 7.782 1.00 97.62 168 LEU A C 1
ATOM 1343 O O . LEU A 1 168 ? -4.750 2.798 8.385 1.00 97.62 168 LEU A O 1
ATOM 1347 N N . LYS A 1 169 ? -3.726 4.797 8.316 1.00 98.06 169 LYS A N 1
ATOM 1348 C CA . LYS A 1 169 ? -3.151 4.744 9.673 1.00 98.06 169 LYS A CA 1
ATOM 1349 C C . LYS A 1 169 ? -4.229 4.478 10.722 1.00 98.06 169 LYS A C 1
ATOM 1351 O O . LYS A 1 169 ? -4.075 3.589 11.552 1.00 98.06 169 LYS A O 1
ATOM 1356 N N . THR A 1 170 ? -5.333 5.229 10.661 1.00 97.56 170 THR A N 1
ATOM 1357 C CA . THR A 1 170 ? -6.467 5.047 11.577 1.00 97.56 170 THR A CA 1
ATOM 1358 C C . THR A 1 170 ? -7.125 3.679 11.405 1.00 97.56 170 THR A C 1
ATOM 1360 O O . THR A 1 170 ? -7.410 3.037 12.409 1.00 97.56 170 THR A O 1
ATOM 1363 N N . ALA A 1 171 ? -7.321 3.199 10.172 1.00 96.81 171 ALA A N 1
ATOM 1364 C CA . ALA A 1 171 ? -7.889 1.874 9.920 1.00 96.81 171 ALA A CA 1
ATOM 1365 C C . ALA A 1 171 ? -7.024 0.755 10.518 1.00 96.81 171 ALA A C 1
ATOM 1367 O O . ALA A 1 171 ? -7.541 -0.089 11.244 1.00 96.81 171 ALA A O 1
ATOM 1368 N N . ILE A 1 172 ? -5.709 0.784 10.270 1.00 97.56 172 ILE A N 1
ATOM 1369 C CA . ILE A 1 172 ? -4.757 -0.192 10.820 1.00 97.56 172 ILE A CA 1
ATOM 1370 C C . ILE A 1 172 ? -4.786 -0.159 12.351 1.00 97.56 172 ILE A C 1
ATOM 1372 O O . ILE A 1 172 ? -4.932 -1.203 12.978 1.00 97.56 172 ILE A O 1
ATOM 1376 N N . ALA A 1 173 ? -4.710 1.028 12.958 1.00 97.81 173 ALA A N 1
ATOM 1377 C CA . ALA A 1 173 ? -4.753 1.163 14.411 1.00 97.81 173 ALA A CA 1
ATOM 1378 C C . ALA A 1 173 ? -6.069 0.645 15.013 1.00 97.81 173 ALA A C 1
ATOM 1380 O O . ALA A 1 173 ? -6.042 -0.028 16.035 1.00 97.81 173 ALA A O 1
ATOM 1381 N N . CYS A 1 174 ? -7.213 0.871 14.357 1.00 96.56 174 CYS A N 1
ATOM 1382 C CA . CYS A 1 174 ? -8.486 0.294 14.796 1.00 96.56 174 CYS A CA 1
ATOM 1383 C C . CYS A 1 174 ? -8.469 -1.240 14.746 1.00 96.56 174 CYS A C 1
ATOM 1385 O O . CYS A 1 174 ? -8.961 -1.875 15.672 1.00 96.56 174 CYS A O 1
ATOM 1387 N N . LEU A 1 175 ? -7.896 -1.844 13.698 1.00 95.50 175 LEU A N 1
ATOM 1388 C CA . LEU A 1 175 ? -7.788 -3.305 13.596 1.00 95.50 175 LEU A CA 1
ATOM 1389 C C . LEU A 1 175 ? -6.903 -3.907 14.695 1.00 95.50 175 LEU A C 1
ATOM 1391 O O . LEU A 1 175 ? -7.212 -4.991 15.180 1.00 95.50 175 LEU A O 1
ATOM 1395 N N . VAL A 1 176 ? -5.834 -3.204 15.080 1.00 96.81 176 VAL A N 1
ATOM 1396 C CA . VAL A 1 176 ? -4.888 -3.647 16.115 1.00 96.81 176 VAL A CA 1
ATOM 1397 C C . VAL A 1 176 ? -5.455 -3.454 17.523 1.00 96.81 176 VAL A C 1
ATOM 1399 O O . VAL A 1 176 ? -5.404 -4.371 18.336 1.00 96.81 176 VAL A O 1
ATOM 1402 N N . CYS A 1 177 ? -5.992 -2.270 17.822 1.00 96.88 177 CYS A N 1
ATOM 1403 C CA . CYS A 1 177 ? -6.416 -1.895 19.174 1.00 96.88 177 CYS A CA 1
ATOM 1404 C C . CYS A 1 177 ? -7.825 -2.385 19.526 1.00 96.88 177 CYS A C 1
ATOM 1406 O O . CYS A 1 177 ? -8.154 -2.514 20.700 1.00 96.88 177 CYS A O 1
ATOM 1408 N N . LEU A 1 178 ? -8.677 -2.633 18.526 1.00 95.31 178 LEU A N 1
ATOM 1409 C CA . LEU A 1 178 ? -10.075 -3.030 18.716 1.00 95.31 178 LEU A CA 1
ATOM 1410 C C . LEU A 1 178 ? -10.383 -4.310 17.916 1.00 95.31 178 LEU A C 1
ATOM 1412 O O . LEU A 1 178 ? -11.244 -4.304 17.025 1.00 95.31 178 LEU A O 1
ATOM 1416 N N . PRO A 1 179 ? -9.673 -5.421 18.190 1.00 90.75 179 PRO A N 1
ATOM 1417 C CA . PRO A 1 179 ? -9.870 -6.668 17.464 1.00 90.75 179 PRO A CA 1
ATOM 1418 C C . PRO A 1 179 ? -11.313 -7.164 17.630 1.00 90.75 179 PRO A C 1
ATOM 1420 O O . PRO A 1 179 ? -11.880 -7.140 18.719 1.00 90.75 179 PRO A O 1
ATOM 1423 N N . GLY A 1 180 ? -11.931 -7.594 16.528 1.00 86.06 180 GLY A N 1
ATOM 1424 C CA . GLY A 1 180 ? -13.317 -8.084 16.513 1.00 86.06 180 GLY A CA 1
ATOM 1425 C C . GLY A 1 180 ? -14.407 -7.002 16.556 1.00 86.06 180 GLY A C 1
ATOM 1426 O O . GLY A 1 180 ? -15.578 -7.318 16.355 1.00 86.06 180 GLY A O 1
ATOM 1427 N N . VAL A 1 181 ? -14.063 -5.724 16.746 1.00 88.25 181 VAL A N 1
ATOM 1428 C CA . VAL A 1 181 ? -15.049 -4.633 16.757 1.00 88.25 181 VAL A CA 1
ATOM 1429 C C . VAL A 1 181 ? -15.416 -4.240 15.329 1.00 88.25 181 VAL A C 1
ATOM 1431 O O . VAL A 1 181 ? -14.602 -3.657 14.616 1.00 88.25 181 VAL A O 1
ATOM 1434 N N . ALA A 1 182 ? -16.649 -4.520 14.895 1.00 79.94 182 ALA A N 1
ATOM 1435 C CA . ALA A 1 182 ? -17.105 -4.228 13.532 1.00 79.94 182 ALA A CA 1
ATOM 1436 C C . ALA A 1 182 ? -16.965 -2.738 13.164 1.00 79.94 182 ALA A C 1
ATOM 1438 O O . ALA A 1 182 ? -16.366 -2.414 12.139 1.00 79.94 182 ALA A O 1
ATOM 1439 N N . ALA A 1 183 ? -17.432 -1.840 14.033 1.00 85.38 183 ALA A N 1
ATOM 1440 C CA . ALA A 1 183 ? -17.266 -0.399 13.890 1.00 85.38 183 ALA A CA 1
ATOM 1441 C C . ALA A 1 183 ? -17.006 0.231 15.272 1.00 85.38 183 ALA A C 1
ATOM 1443 O O . ALA A 1 183 ? -17.806 0.011 16.182 1.00 85.38 183 ALA A O 1
ATOM 1444 N N . PRO A 1 184 ? -15.901 0.976 15.463 1.00 90.56 184 PRO A N 1
ATOM 1445 C CA . PRO A 1 184 ? -15.622 1.656 16.721 1.00 90.56 184 PRO A CA 1
ATOM 1446 C C . PRO A 1 184 ? -16.587 2.825 16.945 1.00 90.56 184 PRO A C 1
ATOM 1448 O O . PRO A 1 184 ? -17.016 3.474 15.990 1.00 90.56 184 PRO A O 1
ATOM 1451 N N . SER A 1 185 ? -16.884 3.136 18.207 1.00 94.44 185 SER A N 1
ATOM 1452 C CA . SER A 1 185 ? -17.596 4.367 18.564 1.00 94.44 185 SER A CA 1
ATOM 1453 C C . SER A 1 185 ? -16.760 5.610 18.221 1.00 94.44 185 SER A C 1
ATOM 1455 O O . SER A 1 185 ? -15.543 5.532 18.033 1.00 94.44 185 SER A O 1
ATOM 1457 N N . LEU A 1 186 ? -17.397 6.786 18.161 1.00 95.50 186 LEU A N 1
ATOM 1458 C CA . LEU A 1 186 ? -16.689 8.048 17.906 1.00 95.50 186 LEU A CA 1
ATOM 1459 C C . LEU A 1 186 ? -15.620 8.323 18.975 1.00 95.50 186 LEU A C 1
ATOM 1461 O O . LEU A 1 1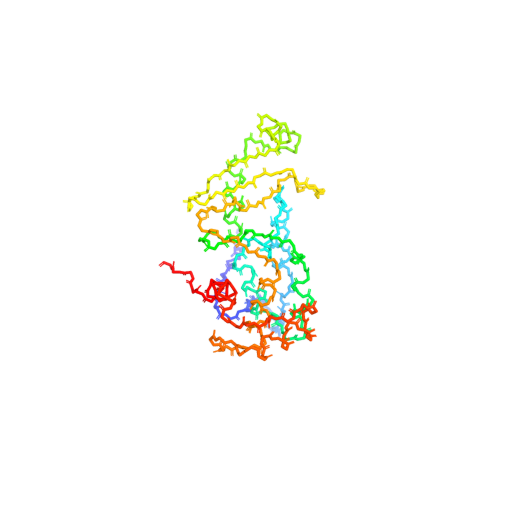86 ? -14.534 8.804 18.657 1.00 95.50 186 LEU A O 1
ATOM 1465 N N . GLU A 1 187 ? -15.922 7.986 20.229 1.00 96.50 187 GLU A N 1
ATOM 1466 C CA . GLU A 1 187 ? -15.003 8.110 21.359 1.00 96.50 187 GLU A CA 1
ATOM 1467 C C . GLU A 1 187 ? -13.785 7.197 21.192 1.00 96.50 187 GLU A C 1
ATOM 1469 O O . GLU A 1 187 ? -12.656 7.680 21.233 1.00 96.50 187 GLU A O 1
ATOM 1474 N N . GLN A 1 188 ? -14.001 5.909 20.906 1.00 96.56 188 GLN A N 1
ATOM 1475 C CA . GLN A 1 188 ? -12.921 4.947 20.663 1.00 96.56 188 GLN A CA 1
ATOM 1476 C C . GLN A 1 188 ? -12.037 5.376 19.485 1.00 96.56 188 GLN A C 1
ATOM 1478 O O . GLN A 1 188 ? -10.808 5.347 19.570 1.00 96.56 188 GLN A O 1
ATOM 1483 N N . LEU A 1 189 ? -12.662 5.819 18.391 1.00 97.06 189 LEU A N 1
ATOM 1484 C CA . LEU A 1 189 ? -11.963 6.313 17.210 1.00 97.06 189 LEU A CA 1
ATOM 1485 C C . LEU A 1 189 ? -11.091 7.530 17.542 1.00 97.06 189 LEU A C 1
ATOM 1487 O O . LEU A 1 189 ? -9.927 7.587 17.144 1.00 97.06 189 LEU A O 1
ATOM 1491 N N . ASN A 1 190 ? -11.642 8.508 18.262 1.00 97.62 190 ASN A N 1
ATOM 1492 C CA . ASN A 1 190 ? -10.921 9.726 18.618 1.00 97.62 190 ASN A CA 1
ATOM 1493 C C . ASN A 1 190 ? -9.844 9.486 19.679 1.00 97.62 190 ASN A C 1
ATOM 1495 O O . ASN A 1 190 ? -8.808 10.145 19.616 1.00 97.62 190 ASN A O 1
ATOM 1499 N N . ALA A 1 191 ? -10.035 8.520 20.582 1.00 97.62 191 ALA A N 1
ATOM 1500 C CA . ALA A 1 191 ? -8.992 8.073 21.496 1.00 97.62 191 ALA A CA 1
ATOM 1501 C C . ALA A 1 191 ? -7.781 7.566 20.702 1.00 97.62 191 ALA A C 1
ATOM 1503 O O . ALA A 1 191 ? -6.712 8.156 20.805 1.00 97.62 191 ALA A O 1
ATOM 1504 N N . ILE A 1 192 ? -7.971 6.590 19.803 1.00 97.62 192 ILE A N 1
ATOM 1505 C CA . ILE A 1 192 ? -6.895 6.064 18.942 1.00 97.62 192 ILE A CA 1
ATOM 1506 C C . ILE A 1 192 ? -6.223 7.184 18.137 1.00 97.62 192 ILE A C 1
ATOM 1508 O O . ILE A 1 192 ? -4.997 7.259 18.053 1.00 97.62 192 ILE A O 1
ATOM 1512 N N . ARG A 1 193 ? -7.009 8.070 17.520 1.00 97.75 193 ARG A N 1
ATOM 1513 C CA . ARG A 1 193 ? -6.456 9.144 16.685 1.00 97.75 193 ARG A CA 1
ATOM 1514 C C . ARG A 1 193 ? -5.580 10.100 17.486 1.00 97.75 193 ARG A C 1
ATOM 1516 O O . ARG A 1 193 ? -4.475 10.382 17.038 1.00 97.75 193 ARG A O 1
ATOM 1523 N N . ASN A 1 194 ? -6.040 10.547 18.650 1.00 97.50 194 ASN A N 1
ATOM 1524 C CA . ASN A 1 194 ? -5.329 11.545 19.441 1.00 97.50 194 ASN A CA 1
ATOM 1525 C C . ASN A 1 194 ? -4.157 10.940 20.222 1.00 97.50 194 ASN A C 1
ATOM 1527 O O . ASN A 1 194 ? -3.056 11.476 20.175 1.00 97.50 194 ASN A O 1
ATOM 1531 N N . THR A 1 195 ? -4.382 9.841 20.947 1.00 95.50 195 THR A N 1
ATOM 1532 C CA . THR A 1 195 ? -3.395 9.327 21.909 1.00 95.50 195 THR A CA 1
ATOM 1533 C C . THR A 1 195 ? -2.319 8.478 21.248 1.00 95.50 195 THR A C 1
ATOM 1535 O O . THR A 1 195 ? -1.172 8.505 21.684 1.00 95.50 195 THR A O 1
ATOM 1538 N N . LEU A 1 196 ? -2.675 7.739 20.193 1.00 96.31 196 LEU A N 1
ATOM 1539 C CA . LEU A 1 196 ? -1.780 6.776 19.555 1.00 96.31 196 LEU A CA 1
ATOM 1540 C C . LEU A 1 196 ? -1.178 7.301 18.251 1.00 96.31 196 LEU A C 1
ATOM 1542 O O . LEU A 1 196 ? -0.019 7.024 17.954 1.00 96.31 196 LEU A O 1
ATOM 1546 N N . LEU A 1 197 ? -1.960 8.028 17.448 1.00 96.75 197 LEU A N 1
ATOM 1547 C CA . LEU A 1 197 ? -1.548 8.435 16.099 1.00 96.75 197 LEU A CA 1
ATOM 1548 C C . LEU A 1 197 ? -1.162 9.910 15.961 1.00 96.75 197 LEU A C 1
ATOM 1550 O O . LEU A 1 197 ? -0.682 10.278 14.888 1.00 96.75 197 LEU A O 1
ATOM 1554 N N . ASP A 1 198 ? -1.386 10.728 16.992 1.00 96.38 198 ASP A N 1
ATOM 1555 C CA . ASP A 1 198 ? -1.213 12.187 16.943 1.00 96.38 198 ASP A CA 1
ATOM 1556 C C . ASP A 1 198 ? -1.951 12.825 15.742 1.00 96.38 198 ASP A C 1
ATOM 1558 O O . ASP A 1 198 ? -1.426 13.609 14.951 1.00 96.38 198 ASP A O 1
ATOM 1562 N N . LEU A 1 199 ? -3.201 12.401 15.536 1.00 96.25 199 LEU A N 1
ATOM 1563 C CA . LEU A 1 199 ? -4.092 12.890 14.489 1.00 96.25 199 LEU A CA 1
ATOM 1564 C C . LEU A 1 199 ? -5.279 13.608 15.115 1.00 96.25 199 LEU A C 1
ATOM 1566 O O . LEU A 1 199 ? -5.882 13.106 16.055 1.00 96.25 199 LEU A O 1
ATOM 1570 N N . SER A 1 200 ? -5.701 14.719 14.506 1.00 95.50 200 SER A N 1
ATOM 1571 C CA . SER A 1 200 ? -6.876 15.466 14.964 1.00 95.50 200 SER A CA 1
ATOM 1572 C C . SER A 1 200 ? -8.130 14.582 15.051 1.00 95.50 200 SER A C 1
ATOM 1574 O O . SER A 1 200 ? -8.329 13.715 14.185 1.00 95.50 200 SER A O 1
ATOM 1576 N N . PRO A 1 201 ? -9.028 14.821 16.018 1.00 96.12 201 PRO A N 1
ATOM 1577 C CA . PRO A 1 201 ? -10.251 14.043 16.149 1.00 96.12 201 PRO A CA 1
ATOM 1578 C C . PRO A 1 201 ? -11.170 14.249 14.941 1.00 96.12 201 PRO A C 1
ATOM 1580 O O . PRO A 1 201 ? -11.134 15.282 14.265 1.00 96.12 201 PRO A O 1
ATOM 1583 N N . VAL A 1 202 ? -12.014 13.259 14.666 1.00 94.25 202 VAL A N 1
ATOM 1584 C CA . VAL A 1 202 ? -13.137 13.416 13.742 1.00 94.25 202 VAL A CA 1
ATOM 1585 C C . VAL A 1 202 ? -14.326 13.989 14.509 1.00 94.25 202 VAL A C 1
ATOM 1587 O O . VAL A 1 202 ? -14.579 13.606 15.650 1.00 94.25 202 VAL A O 1
ATOM 1590 N N . LYS A 1 203 ? -15.046 14.923 13.883 1.00 92.31 203 LYS A N 1
ATOM 1591 C CA . LYS A 1 203 ? -16.204 15.594 14.490 1.00 92.31 203 LYS A CA 1
ATOM 1592 C C . LYS A 1 203 ? -17.438 14.699 14.554 1.00 92.31 203 LYS A C 1
ATOM 1594 O O . LYS A 1 203 ? -18.188 14.770 15.515 1.00 92.31 203 LYS A O 1
ATOM 1599 N N . ASP A 1 204 ? -17.640 13.890 13.519 1.00 90.75 204 ASP A N 1
ATOM 1600 C CA . ASP A 1 204 ? -18.835 13.075 13.347 1.00 90.75 204 ASP A CA 1
ATOM 1601 C C . ASP A 1 204 ? -18.485 11.744 12.675 1.00 90.75 204 ASP A C 1
ATOM 1603 O O . ASP A 1 204 ? -17.817 11.698 11.638 1.00 90.75 204 ASP A O 1
ATOM 1607 N N . ILE A 1 205 ? -18.967 10.657 13.270 1.00 88.06 205 ILE A N 1
ATOM 1608 C CA . ILE A 1 205 ? -18.778 9.297 12.779 1.00 88.06 205 ILE A CA 1
ATOM 1609 C C . ILE A 1 205 ? -19.486 9.055 11.437 1.00 88.06 205 ILE A C 1
ATOM 1611 O O . ILE A 1 205 ? -19.010 8.254 10.629 1.00 88.06 205 ILE A O 1
ATOM 1615 N N . ALA A 1 206 ? -20.571 9.784 11.150 1.00 83.06 206 ALA A N 1
ATOM 1616 C CA . ALA A 1 206 ? -21.275 9.703 9.872 1.00 83.06 206 ALA A CA 1
ATOM 1617 C C . ALA A 1 206 ? -20.389 10.163 8.698 1.00 83.06 206 ALA A C 1
ATOM 1619 O O . ALA A 1 206 ? -20.538 9.693 7.570 1.00 83.06 206 ALA A O 1
ATOM 1620 N N . GLN A 1 207 ? -19.394 11.017 8.964 1.00 83.88 207 GLN A N 1
ATOM 1621 C CA . GLN A 1 207 ? -18.434 11.494 7.963 1.00 83.88 207 GLN A CA 1
ATOM 1622 C C . GLN A 1 207 ? -17.286 10.495 7.709 1.00 83.88 207 GLN A C 1
ATOM 1624 O O . GLN A 1 207 ? -16.498 10.673 6.777 1.00 83.88 207 GLN A O 1
ATOM 1629 N N . CYS A 1 208 ? -17.199 9.408 8.486 1.00 89.62 208 CYS A N 1
ATOM 1630 C CA . CYS A 1 208 ? -16.144 8.394 8.389 1.00 89.62 208 CYS A CA 1
ATOM 1631 C C . CYS A 1 208 ? -16.403 7.306 7.335 1.00 89.62 208 CYS A C 1
ATOM 1633 O O . CYS A 1 208 ? -15.685 6.311 7.309 1.00 89.62 208 CYS A O 1
ATOM 1635 N N . HIS A 1 209 ? -17.365 7.472 6.425 1.00 89.75 209 HIS A N 1
ATOM 1636 C CA . HIS A 1 209 ? -17.694 6.458 5.411 1.00 89.75 209 HIS A CA 1
ATOM 1637 C C . HIS A 1 209 ? -16.470 5.922 4.636 1.00 89.75 209 HIS A C 1
ATOM 1639 O O . HIS A 1 209 ? -16.375 4.725 4.368 1.00 89.75 209 HIS A O 1
ATOM 1645 N N . HIS A 1 210 ? -15.497 6.777 4.301 1.00 91.12 210 HIS A N 1
ATOM 1646 C CA . HIS A 1 210 ? -14.280 6.316 3.625 1.00 91.12 210 HIS A CA 1
ATOM 1647 C C . HIS A 1 210 ? -13.374 5.470 4.537 1.00 91.12 210 HIS A C 1
ATOM 1649 O O . HIS A 1 210 ? -12.780 4.509 4.063 1.00 91.12 210 HIS A O 1
ATOM 1655 N N . LEU A 1 211 ? -13.300 5.776 5.837 1.00 93.56 211 LEU A N 1
ATOM 1656 C CA . LEU A 1 211 ? -12.584 4.946 6.811 1.00 93.56 211 LEU A CA 1
ATOM 1657 C C . LEU A 1 211 ? -13.205 3.548 6.898 1.00 93.56 211 LEU A C 1
ATOM 1659 O O . LEU A 1 211 ? -12.470 2.566 6.873 1.00 93.56 211 LEU A O 1
ATOM 1663 N N . TRP A 1 212 ? -14.537 3.456 6.925 1.00 92.50 212 TRP A N 1
ATOM 1664 C CA . TRP A 1 212 ? -15.243 2.171 6.952 1.00 92.50 212 TRP A CA 1
ATOM 1665 C C . TRP A 1 212 ? -14.952 1.341 5.713 1.00 92.50 212 TRP A C 1
ATOM 1667 O O . TRP A 1 212 ? -14.557 0.188 5.838 1.00 92.50 212 TRP A O 1
ATOM 1677 N N . LYS A 1 213 ? -14.977 1.964 4.531 1.00 93.19 213 LYS A N 1
ATOM 1678 C CA . LYS A 1 213 ? -14.555 1.302 3.290 1.00 93.19 213 LYS A CA 1
ATOM 1679 C C . LYS A 1 213 ? -13.135 0.745 3.359 1.00 93.19 213 LYS A C 1
ATOM 1681 O O . LYS A 1 213 ? -12.898 -0.336 2.832 1.00 93.19 213 LYS A O 1
ATOM 1686 N N . VAL A 1 214 ? -12.199 1.461 3.985 1.00 94.81 214 VAL A N 1
ATOM 1687 C CA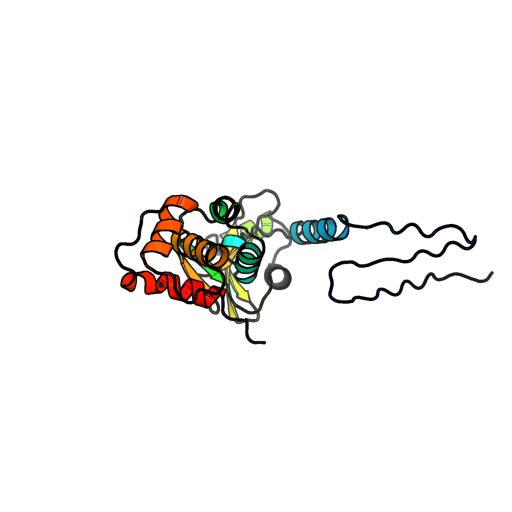 . VAL A 1 214 ? -10.817 0.984 4.152 1.00 94.81 214 VAL A CA 1
ATOM 1688 C C . VAL A 1 214 ? -10.748 -0.164 5.160 1.00 94.81 214 VAL A C 1
ATOM 1690 O O . VAL A 1 214 ? -10.073 -1.151 4.892 1.00 94.81 214 VAL A O 1
ATOM 1693 N N . ILE A 1 215 ? -11.456 -0.088 6.288 1.00 93.50 215 ILE A N 1
ATOM 1694 C CA . ILE A 1 215 ? -11.508 -1.191 7.261 1.00 93.50 215 ILE A CA 1
ATOM 1695 C C . ILE A 1 215 ? -12.113 -2.448 6.623 1.00 93.50 215 ILE A C 1
ATOM 1697 O O . ILE A 1 215 ? -11.541 -3.528 6.757 1.00 93.50 215 ILE A O 1
ATOM 1701 N N . ASP A 1 216 ? -13.207 -2.307 5.875 1.00 92.31 216 ASP A N 1
ATOM 1702 C CA . ASP A 1 216 ? -13.844 -3.411 5.154 1.00 92.31 216 ASP A CA 1
ATOM 1703 C C . ASP A 1 216 ? -12.921 -3.982 4.081 1.00 92.31 216 ASP A C 1
ATOM 1705 O O . ASP A 1 216 ? -12.778 -5.199 3.975 1.00 92.31 216 ASP A O 1
ATOM 1709 N N . LEU A 1 217 ? -12.257 -3.111 3.309 1.00 93.00 217 LEU A N 1
ATOM 1710 C CA . LEU A 1 217 ? -11.239 -3.519 2.346 1.00 93.00 217 LEU A CA 1
ATOM 1711 C C . LEU A 1 217 ? -10.189 -4.380 3.042 1.00 93.00 217 LEU A C 1
ATOM 1713 O O . LEU A 1 217 ? -9.882 -5.462 2.560 1.00 93.00 217 LEU A O 1
ATOM 1717 N N . LEU A 1 218 ? -9.643 -3.929 4.170 1.00 91.88 218 LEU A N 1
ATOM 1718 C CA . LEU A 1 218 ? -8.627 -4.679 4.895 1.00 91.88 218 LEU A CA 1
ATOM 1719 C C . LEU A 1 218 ? -9.191 -5.998 5.438 1.00 91.88 218 LEU A C 1
ATOM 1721 O O . LEU A 1 218 ? -8.531 -7.011 5.286 1.00 91.88 218 LEU A O 1
ATOM 1725 N N . ARG A 1 219 ? -10.419 -6.055 5.954 1.00 87.81 219 ARG A N 1
ATOM 1726 C CA . ARG A 1 219 ? -10.989 -7.292 6.523 1.00 87.81 219 ARG A CA 1
ATOM 1727 C C . ARG A 1 219 ? -11.400 -8.358 5.515 1.00 87.81 219 ARG A C 1
ATOM 1729 O O . ARG A 1 219 ? -11.355 -9.532 5.863 1.00 87.81 219 ARG A O 1
ATOM 1736 N N . LYS A 1 220 ? -11.841 -7.977 4.314 1.00 79.75 220 LYS A N 1
ATOM 1737 C CA . LYS A 1 220 ? -12.391 -8.927 3.333 1.00 79.75 220 LYS A CA 1
ATOM 1738 C C . LYS A 1 220 ? -11.388 -10.020 2.985 1.00 79.75 220 LYS A C 1
ATOM 1740 O O . LYS A 1 220 ? -10.311 -9.723 2.493 1.00 79.75 220 LYS A O 1
ATOM 1745 N N . GLU A 1 221 ? -11.723 -11.286 3.158 1.00 61.81 221 GLU A N 1
ATOM 1746 C CA . GLU A 1 221 ? -10.889 -12.339 2.576 1.00 61.81 221 GLU A CA 1
ATOM 1747 C C . GLU A 1 221 ? -10.821 -12.139 1.053 1.00 61.81 221 GLU A C 1
ATOM 1749 O O . GLU A 1 221 ? -11.801 -11.733 0.421 1.00 61.81 221 GLU A O 1
ATOM 1754 N N . VAL A 1 222 ? -9.633 -12.321 0.472 1.00 55.66 222 VAL A N 1
ATOM 1755 C CA . VAL A 1 222 ? -9.517 -12.367 -0.988 1.00 55.66 222 VAL A CA 1
ATOM 1756 C C . VAL A 1 222 ? -10.204 -13.663 -1.395 1.00 55.66 222 VAL A C 1
ATOM 1758 O O . VAL A 1 222 ? -9.715 -14.731 -1.044 1.00 55.66 222 VAL A O 1
ATOM 1761 N N . GLY A 1 223 ? -11.372 -13.572 -2.031 1.00 48.03 223 GLY A N 1
ATOM 1762 C CA . GLY A 1 223 ? -12.058 -14.753 -2.546 1.00 48.03 223 GLY A CA 1
ATOM 1763 C C . GLY A 1 223 ? -11.169 -15.437 -3.580 1.00 48.03 223 GLY A C 1
ATOM 1764 O O . GLY A 1 223 ? -10.795 -14.793 -4.560 1.00 48.03 223 GLY A O 1
ATOM 1765 N N . CYS A 1 224 ? -10.800 -16.689 -3.304 1.00 31.17 224 CYS A N 1
ATOM 1766 C CA . CYS A 1 224 ? -10.205 -17.609 -4.271 1.00 31.17 224 CYS A CA 1
ATOM 1767 C C . CYS A 1 224 ? -11.213 -17.985 -5.361 1.00 31.17 224 CYS A C 1
ATOM 1769 O O . CYS A 1 224 ? -12.415 -18.112 -5.026 1.00 31.17 224 CYS A O 1
#

Secondary structure (DSSP, 8-state):
-------------SSS-----PPPTT----------SHHHHHHHHHHTTS-EE--HHHHBHHHHHHHHHH--HHHHHHHTGGG-SSEEEEE-SS--HHHHHHHHHHT-S-SSHHHHHHHHHTTTT-EEEE-TTS-EEEEEEEEETTEEEEEEEPTT-TTEEEEEHHHHHHHHHHHHHSTT-SS--HHHHHHIIIIIT--PPPS-GGGGHHHHHHHHHHHS----

Foldseek 3Di:
DDDDDPDDDFDDDPDDFGWDFDDDPPDDDTDTDGPPDDVVVVVVVVLVQQLADEDCCQAELVVVLVCLVPDALVCLLVVLVVNPFAKAKYAQADDDPVNVSVQVVVPQPDDDLVVSQVVCVVPPQKDWDAGPRRWIKIWHQDDDVSNGTYIGTDDPTVRIDIDTSLLSSLLSSCCRVPPPDLDDDQVRSQCCQVVRNVHHRDPDPVVCVVSNVNNCSSPDDRDD

Organism: NCBI:txid477680